Protein AF-0000000087110619 (afdb_homodimer)

Organism: NCBI:txid702518

Foldseek 3Di:
DPPPPPPDFDFQVVFADPVLLCLQQPVLLVVLQVQLVCLQPPVQVVLCLLQVPPDGDDVVCSVVSNVSSVVSNVSSCCRHPVCVVDGGLVVLLVVLVVVLVVLVVLVQVSQVSHPHDVVLVPCVPDDPSSVVVCVSRVVNSVSSVCSNVSNSTHDDPPPPPPD/DPPPPPPDFDFQVVFADPVLLCLQQPVLLVVLQVQLVCLQPPVQVVLCLLQVPPDGDDVVCSVVSNVSSVVSNVSSCCRHPVCVVDGGLVVLLVVLVVVLVVLVVLVQVSQVSHPHDVVLVPCVPDDPSSVVVCVSRVVNSVSSVCSNVSNSTHDDPPPPPPD

InterPro domains:
  IPR056121 Domain of unknown function DUF7704 [PF24803] (14-151)
  IPR056121 Domain of unknown function DUF7704 [PTHR37019] (9-158)

Radius of gyration: 21.82 Å; Cα contacts (8 Å, |Δi|>4): 415; chains: 2; bounding box: 56×68×52 Å

Sequence (326 aa):
MATQPQKATIKGSTAVPGIYQLTIMTVEPIFAILGAVMTLHAPNQYQAGLTRNSHTYAPHTQFLFTQLSGGWLYFAFMEGVVLRLFDDLNLWRVVCTGMLLSDAAYMHGSAQAIGGWEVWLKYQEWTVEDWVIFWSTAPMVLVRILIVLGIGVRTSAKGVKAEMATQPQKATIKGSTAVPGIYQLTIMTVEPIFAILGAVMTLHAPNQYQAGLTRNSHTYAPHTQFLFTQLSGGWLYFAFMEGVVLRLFDDLNLWRVVCTGMLLSDAAYMHGSAQAIGGWEVWLKYQEWTVEDWVIFWSTAPMVLVRILIVLGIGVRTSAKGVKAE

Structure (mmCIF, N/CA/C/O backbone):
data_AF-0000000087110619-model_v1
#
loop_
_entity.id
_entity.type
_entity.pdbx_description
1 polymer 'DUF7704 domain-containing protein'
#
loop_
_atom_site.group_PDB
_atom_site.id
_atom_site.type_symbol
_atom_site.label_atom_id
_atom_site.label_alt_id
_atom_site.label_comp_id
_atom_site.label_asym_id
_atom_site.label_entity_id
_atom_site.label_seq_id
_atom_site.pdbx_PDB_ins_code
_atom_site.Cartn_x
_atom_site.Cartn_y
_atom_site.Cartn_z
_atom_site.occupancy
_atom_site.B_iso_or_equiv
_atom_site.auth_seq_id
_atom_site.auth_comp_id
_atom_site.auth_asym_id
_atom_site.auth_atom_id
_atom_site.pdbx_PDB_model_num
ATOM 1 N N . MET A 1 1 ? -0.218 30.219 31.016 1 32.47 1 MET A N 1
ATOM 2 C CA . MET A 1 1 ? 0.26 29.094 30.203 1 32.47 1 MET A CA 1
ATOM 3 C C . MET A 1 1 ? 0.775 29.578 28.859 1 32.47 1 MET A C 1
ATOM 5 O O . MET A 1 1 ? 0.013 30.125 28.062 1 32.47 1 MET A O 1
ATOM 9 N N . ALA A 1 2 ? 1.97 29.891 28.672 1 43.44 2 ALA A N 1
ATOM 10 C CA . ALA A 1 2 ? 2.629 30.469 27.516 1 43.44 2 ALA A CA 1
ATOM 11 C C . ALA A 1 2 ? 2.426 29.609 26.281 1 43.44 2 ALA A C 1
ATOM 13 O O . ALA A 1 2 ? 2.598 28.391 26.328 1 43.44 2 ALA A O 1
ATOM 14 N N . THR A 1 3 ? 1.571 29.922 25.391 1 43.19 3 THR A N 1
ATOM 15 C CA . THR A 1 3 ? 1.335 29.219 24.141 1 43.19 3 THR A CA 1
ATOM 16 C C . THR A 1 3 ? 2.656 28.859 23.469 1 43.19 3 THR A C 1
ATOM 18 O O . THR A 1 3 ? 3.445 29.75 23.125 1 43.19 3 THR A O 1
ATOM 21 N N . GLN A 1 4 ? 3.354 27.828 23.906 1 45.41 4 GLN A N 1
ATOM 22 C CA . GLN A 1 4 ? 4.543 27.406 23.188 1 45.41 4 GLN A CA 1
ATOM 23 C C . GLN A 1 4 ? 4.434 27.703 21.703 1 45.41 4 GLN A C 1
ATOM 25 O O . GLN A 1 4 ? 3.414 27.406 21.078 1 45.41 4 GLN A O 1
ATOM 30 N N . PRO A 1 5 ? 5.09 28.594 21.172 1 47.25 5 PRO A N 1
ATOM 31 C CA . PRO A 1 5 ? 5.027 28.969 19.75 1 47.25 5 PRO A CA 1
ATOM 32 C C . PRO A 1 5 ? 4.945 27.75 18.828 1 47.25 5 PRO A C 1
ATOM 34 O O . PRO A 1 5 ? 5.637 26.766 19.047 1 47.25 5 PRO A O 1
ATOM 37 N N . GLN A 1 6 ? 3.838 27.344 18.297 1 53.69 6 GLN A N 1
ATOM 38 C CA . GLN A 1 6 ? 3.678 26.297 17.281 1 53.69 6 GLN A CA 1
ATOM 39 C C . GLN A 1 6 ? 4.797 26.375 16.25 1 53.69 6 GLN A C 1
ATOM 41 O O . GLN A 1 6 ? 5.012 27.406 15.625 1 53.69 6 GLN A O 1
ATOM 46 N N . LYS A 1 7 ? 5.992 25.797 16.531 1 58.94 7 LYS A N 1
ATOM 47 C CA . LYS A 1 7 ? 7.117 25.75 15.602 1 58.94 7 LYS A CA 1
ATOM 48 C C . LYS A 1 7 ? 6.637 25.734 14.156 1 58.94 7 LYS A C 1
ATOM 50 O O . LYS A 1 7 ? 5.77 24.938 13.797 1 58.94 7 LYS A O 1
ATOM 55 N N . ALA A 1 8 ? 6.906 26.703 13.359 1 73.12 8 ALA A N 1
ATOM 56 C CA . ALA A 1 8 ? 6.5 26.906 11.969 1 73.12 8 ALA A CA 1
ATOM 57 C C . ALA A 1 8 ? 6.832 25.688 11.117 1 73.12 8 ALA A C 1
ATOM 59 O O . ALA A 1 8 ? 7.883 25.062 11.297 1 73.12 8 ALA A O 1
ATOM 60 N N . THR A 1 9 ? 5.871 24.906 10.508 1 86.5 9 THR A N 1
ATOM 61 C CA . THR A 1 9 ? 6.023 23.781 9.609 1 86.5 9 THR A CA 1
ATOM 62 C C . THR A 1 9 ? 6.746 24.203 8.328 1 86.5 9 THR A C 1
ATOM 64 O O . THR A 1 9 ? 6.379 25.203 7.703 1 86.5 9 THR A O 1
ATOM 67 N N . ILE A 1 10 ? 7.91 23.672 8.016 1 93.94 10 ILE A N 1
ATOM 68 C CA . ILE A 1 10 ? 8.609 23.906 6.758 1 93.94 10 ILE A CA 1
ATOM 69 C C . ILE A 1 10 ? 7.828 23.266 5.609 1 93.94 10 ILE A C 1
ATOM 71 O O . ILE A 1 10 ? 7.469 22.094 5.676 1 93.94 10 ILE A O 1
ATOM 75 N N . LYS A 1 11 ? 7.578 24.047 4.605 1 96.38 11 LYS A N 1
ATOM 76 C CA . LYS A 1 11 ? 6.852 23.547 3.443 1 96.38 11 LYS A CA 1
ATOM 77 C C . LYS A 1 11 ? 7.723 22.609 2.621 1 96.38 11 LYS A C 1
ATOM 79 O O . LYS A 1 11 ? 8.859 22.938 2.279 1 96.38 11 LYS A O 1
ATOM 84 N N . GLY A 1 12 ? 7.176 21.453 2.242 1 97.19 12 GLY A N 1
ATOM 85 C CA . GLY A 1 12 ? 7.875 20.5 1.39 1 97.19 12 GLY A CA 1
ATOM 86 C C . GLY A 1 12 ? 8.156 21.047 0 1 97.19 12 GLY A C 1
ATOM 87 O O . GLY A 1 12 ? 9.242 20.844 -0.539 1 97.19 12 GLY A O 1
ATOM 88 N N . SER A 1 13 ? 7.191 21.75 -0.544 1 97.06 13 SER A N 1
ATOM 89 C CA . SER A 1 13 ? 7.273 22.25 -1.914 1 97.06 13 SER A CA 1
ATOM 90 C C . SER A 1 13 ? 8.422 23.234 -2.074 1 97.06 13 SER A C 1
ATOM 92 O O . SER A 1 13 ? 8.992 23.359 -3.16 1 97.06 13 SER A O 1
ATOM 94 N N . THR A 1 14 ? 8.805 23.906 -1.02 1 96.5 14 THR A N 1
ATOM 95 C CA . THR A 1 14 ? 9.898 24.875 -1.079 1 96.5 14 THR A CA 1
ATOM 96 C C . THR A 1 14 ? 11.227 24.219 -0.707 1 96.5 14 THR A C 1
ATOM 98 O O . THR A 1 14 ? 12.281 24.609 -1.22 1 96.5 14 THR A O 1
ATOM 101 N N . ALA A 1 15 ? 11.148 23.25 0.116 1 97.62 15 ALA A N 1
ATOM 102 C CA . ALA A 1 15 ? 12.367 22.656 0.674 1 97.62 15 ALA A CA 1
ATOM 103 C C . ALA A 1 15 ? 12.922 21.578 -0.242 1 97.62 15 ALA A C 1
ATOM 105 O O . ALA A 1 15 ? 14.141 21.406 -0.357 1 97.62 15 ALA A O 1
ATOM 106 N N . VAL A 1 16 ? 12.094 20.781 -0.877 1 98.19 16 VAL A N 1
ATOM 107 C CA . VAL A 1 16 ? 12.484 19.625 -1.669 1 98.19 16 VAL A CA 1
ATOM 108 C C . VAL A 1 16 ? 12.719 20.047 -3.119 1 98.19 16 VAL A C 1
ATOM 110 O O . VAL A 1 16 ? 11.883 20.734 -3.717 1 98.19 16 VAL A O 1
ATOM 113 N N . PRO A 1 17 ? 13.852 19.672 -3.674 1 98.19 17 PRO A N 1
ATOM 114 C CA . PRO A 1 17 ? 14.141 20.016 -5.066 1 98.19 17 PRO A CA 1
ATOM 115 C C . PRO A 1 17 ? 13.023 19.594 -6.02 1 98.19 17 PRO A C 1
ATOM 117 O O . PRO A 1 17 ? 12.391 18.547 -5.824 1 98.19 17 PRO A O 1
ATOM 120 N N . GLY A 1 18 ? 12.883 20.375 -7.086 1 98.06 18 GLY A N 1
ATOM 121 C CA . GLY A 1 18 ? 11.836 20.141 -8.062 1 98.06 18 GLY A CA 1
ATOM 122 C C . GLY A 1 18 ? 11.914 18.766 -8.695 1 98.06 18 GLY A C 1
ATOM 123 O O . GLY A 1 18 ? 10.891 18.109 -8.906 1 98.06 18 GLY A O 1
ATOM 124 N N . ILE A 1 19 ? 13.117 18.297 -9.055 1 98.38 19 ILE A N 1
ATOM 125 C CA . ILE A 1 19 ? 13.289 17.016 -9.727 1 98.38 19 ILE A CA 1
ATOM 126 C C . ILE A 1 19 ? 12.852 15.883 -8.797 1 98.38 19 ILE A C 1
ATOM 128 O O . ILE A 1 19 ? 12.312 14.867 -9.25 1 98.38 19 ILE A O 1
ATOM 132 N N . TYR A 1 20 ? 13.086 16.016 -7.465 1 98.62 20 TYR A N 1
ATOM 133 C CA . TYR A 1 20 ? 12.594 15.039 -6.5 1 98.62 20 TYR A CA 1
ATOM 134 C C . TYR A 1 20 ? 11.07 14.984 -6.512 1 98.62 20 TYR A C 1
ATOM 136 O O . TYR A 1 20 ? 10.477 13.906 -6.59 1 98.62 20 TYR A O 1
ATOM 144 N N . GLN A 1 21 ? 10.438 16.156 -6.465 1 98.56 21 GLN A N 1
ATOM 145 C CA . GLN A 1 21 ? 8.977 16.266 -6.438 1 98.56 21 GLN A CA 1
ATOM 146 C C . GLN A 1 21 ? 8.359 15.688 -7.707 1 98.56 21 GLN A C 1
ATOM 148 O O . GLN A 1 21 ? 7.391 14.922 -7.641 1 98.56 21 GLN A O 1
ATOM 153 N N . LEU A 1 22 ? 8.945 16.094 -8.836 1 98.56 22 LEU A N 1
ATOM 154 C CA . LEU A 1 22 ? 8.469 15.555 -10.109 1 98.56 22 LEU A CA 1
ATOM 155 C C . LEU A 1 22 ? 8.508 14.031 -10.109 1 98.56 22 LEU A C 1
ATOM 157 O O . LEU A 1 22 ? 7.566 13.375 -10.555 1 98.56 22 LEU A O 1
ATOM 161 N N . THR A 1 23 ? 9.562 13.469 -9.633 1 98.44 23 THR A N 1
ATOM 162 C CA . THR A 1 23 ? 9.789 12.031 -9.641 1 98.44 23 THR A CA 1
ATOM 163 C C . THR A 1 23 ? 8.773 11.312 -8.75 1 98.44 23 THR A C 1
ATOM 165 O O . THR A 1 23 ? 8.086 10.398 -9.203 1 98.44 23 THR A O 1
ATOM 168 N N . ILE A 1 24 ? 8.57 11.766 -7.527 1 97.69 24 ILE A N 1
ATOM 169 C CA . ILE A 1 24 ? 7.816 10.961 -6.574 1 97.69 24 ILE A CA 1
ATOM 170 C C . ILE A 1 24 ? 6.34 11.344 -6.633 1 97.69 24 ILE A C 1
ATOM 172 O O . ILE A 1 24 ? 5.469 10.531 -6.324 1 97.69 24 ILE A O 1
ATOM 176 N N . MET A 1 25 ? 6.016 12.586 -7.184 1 98.19 25 MET A N 1
ATOM 177 C CA . MET A 1 25 ? 4.633 13.039 -7.098 1 98.19 25 MET A CA 1
ATOM 178 C C . MET A 1 25 ? 3.959 12.992 -8.469 1 98.19 25 MET A C 1
ATOM 180 O O . MET A 1 25 ? 2.734 13.102 -8.562 1 98.19 25 MET A O 1
ATOM 184 N N . THR A 1 26 ? 4.723 12.812 -9.539 1 98.31 26 THR A N 1
ATOM 185 C CA . THR A 1 26 ? 4.125 12.789 -10.867 1 98.31 26 THR A CA 1
ATOM 186 C C . THR A 1 26 ? 4.512 11.508 -11.609 1 98.31 26 THR A C 1
ATOM 188 O O . THR A 1 26 ? 3.65 10.711 -11.977 1 98.31 26 THR A O 1
ATOM 191 N N . VAL A 1 27 ? 5.77 11.266 -11.695 1 98.5 27 VAL A N 1
ATOM 192 C CA . VAL A 1 27 ? 6.242 10.141 -12.5 1 98.5 27 VAL A CA 1
ATOM 193 C C . VAL A 1 27 ? 5.855 8.828 -11.82 1 98.5 27 VAL A C 1
ATOM 195 O O . VAL A 1 27 ? 5.27 7.945 -12.453 1 98.5 27 VAL A O 1
ATOM 198 N N . GLU A 1 28 ? 6.145 8.695 -10.578 1 98.31 28 GLU A N 1
ATOM 199 C CA . GLU A 1 28 ? 5.91 7.43 -9.883 1 98.31 28 GLU A CA 1
ATOM 200 C C . GLU A 1 28 ? 4.422 7.105 -9.812 1 98.31 28 GLU A C 1
ATOM 202 O O . GLU A 1 28 ? 4.02 5.965 -10.055 1 98.31 28 GLU A O 1
ATOM 207 N N . PRO A 1 29 ? 3.553 8.055 -9.484 1 98.19 29 PRO A N 1
ATOM 208 C CA . PRO A 1 29 ? 2.131 7.703 -9.484 1 98.19 29 PRO A CA 1
ATOM 209 C C . PRO A 1 29 ? 1.642 7.215 -10.844 1 98.19 29 PRO A C 1
ATOM 211 O O . PRO A 1 29 ? 0.74 6.375 -10.922 1 98.19 29 PRO A O 1
ATOM 214 N N . ILE A 1 30 ? 2.186 7.699 -11.891 1 98.19 30 ILE A N 1
ATOM 215 C CA . ILE A 1 30 ? 1.824 7.219 -13.219 1 98.19 30 ILE A CA 1
ATOM 216 C C . ILE A 1 30 ? 2.234 5.758 -13.367 1 98.19 30 ILE A C 1
ATOM 218 O O . ILE A 1 30 ? 1.434 4.922 -13.789 1 98.19 30 ILE A O 1
ATOM 222 N N . PHE A 1 31 ? 3.445 5.414 -12.969 1 97.62 31 PHE A N 1
ATOM 223 C CA . PHE A 1 31 ? 3.902 4.027 -13.016 1 97.62 31 PHE A CA 1
ATOM 224 C C . PHE A 1 31 ? 3.053 3.146 -12.109 1 97.62 31 PHE A C 1
ATOM 226 O O . PHE A 1 31 ? 2.756 2 -12.453 1 97.62 31 PHE A O 1
ATOM 233 N N . ALA A 1 32 ? 2.74 3.643 -10.953 1 98.06 32 ALA A N 1
ATOM 234 C CA . ALA A 1 32 ? 1.932 2.873 -10.008 1 98.06 32 ALA A CA 1
ATOM 235 C C . ALA A 1 32 ? 0.55 2.578 -10.586 1 98.06 32 ALA A C 1
ATOM 237 O O . ALA A 1 32 ? 0.046 1.458 -10.461 1 98.06 32 ALA A O 1
ATOM 238 N N . ILE A 1 33 ? -0.082 3.541 -11.242 1 98.38 33 ILE A N 1
ATOM 239 C CA . ILE A 1 33 ? -1.396 3.355 -11.852 1 98.38 33 ILE A CA 1
ATOM 240 C C . ILE A 1 33 ? -1.292 2.365 -13.008 1 98.38 33 ILE A C 1
ATOM 242 O O . ILE A 1 33 ? -2.139 1.481 -13.156 1 98.38 33 ILE A O 1
ATOM 246 N N . LEU A 1 34 ? -0.252 2.537 -13.82 1 97.38 34 LEU A N 1
ATOM 247 C CA . LEU A 1 34 ? -0.046 1.599 -14.922 1 97.38 34 LEU A CA 1
ATOM 248 C C . LEU A 1 34 ? 0.141 0.179 -14.391 1 97.38 34 LEU A C 1
ATOM 250 O O . LEU A 1 34 ? -0.409 -0.771 -14.953 1 97.38 34 LEU A O 1
ATOM 254 N N . GLY A 1 35 ? 0.927 0.056 -13.352 1 97.06 35 GLY A N 1
ATOM 255 C CA . GLY A 1 35 ? 1.072 -1.248 -12.719 1 97.06 35 GLY A CA 1
ATOM 256 C C . GLY A 1 35 ? -0.234 -1.801 -12.188 1 97.06 35 GLY A C 1
ATOM 257 O O . GLY A 1 35 ? -0.526 -2.988 -12.352 1 97.06 35 GLY A O 1
ATOM 258 N N . ALA A 1 36 ? -0.983 -0.949 -11.586 1 98.38 36 ALA A N 1
ATOM 259 C CA . ALA A 1 36 ? -2.277 -1.366 -11.047 1 98.38 36 ALA A CA 1
ATOM 260 C C . ALA A 1 36 ? -3.201 -1.845 -12.164 1 98.38 36 ALA A C 1
ATOM 262 O O . ALA A 1 36 ? -3.842 -2.893 -12.039 1 98.38 36 ALA A O 1
ATOM 263 N N . VAL A 1 37 ? -3.287 -1.121 -13.227 1 98.06 37 VAL A N 1
ATOM 264 C CA . VAL A 1 37 ? -4.133 -1.486 -14.359 1 98.06 37 VAL A CA 1
ATOM 265 C C . VAL A 1 37 ? -3.66 -2.812 -14.953 1 98.06 37 VAL A C 1
ATOM 267 O O . VAL A 1 37 ? -4.473 -3.689 -15.25 1 98.06 37 VAL A O 1
ATOM 270 N N . MET A 1 38 ? -2.395 -2.977 -15.109 1 97.5 38 MET A N 1
ATOM 271 C CA . MET A 1 38 ? -1.853 -4.207 -15.68 1 97.5 38 MET A CA 1
ATOM 272 C C . MET A 1 38 ? -2.168 -5.406 -14.789 1 97.5 38 MET A C 1
ATOM 274 O O . MET A 1 38 ? -2.607 -6.445 -15.273 1 97.5 38 MET A O 1
ATOM 278 N N . THR A 1 39 ? -1.934 -5.254 -13.484 1 97.62 39 THR A N 1
ATOM 279 C CA . THR A 1 39 ? -2.188 -6.371 -12.586 1 97.62 39 THR A CA 1
ATOM 280 C C . THR A 1 39 ? -3.678 -6.691 -12.531 1 97.62 39 THR A C 1
ATOM 282 O O . THR A 1 39 ? -4.062 -7.852 -12.359 1 97.62 39 THR A O 1
ATOM 285 N N . LEU A 1 40 ? -4.543 -5.723 -12.758 1 96.94 40 LEU A N 1
ATOM 286 C CA . LEU A 1 40 ? -5.984 -5.934 -12.703 1 96.94 40 LEU A CA 1
ATOM 287 C C . LEU A 1 40 ? -6.496 -6.566 -13.992 1 96.94 40 LEU A C 1
ATOM 289 O O . LEU A 1 40 ? -7.352 -7.453 -13.953 1 96.94 40 LEU A O 1
ATOM 293 N N . HIS A 1 41 ? -5.934 -6.195 -15.156 1 97.44 41 HIS A N 1
ATOM 294 C CA . HIS A 1 41 ? -6.555 -6.555 -16.422 1 97.44 41 HIS A CA 1
ATOM 295 C C . HIS A 1 41 ? -5.656 -7.484 -17.234 1 97.44 41 HIS A C 1
ATOM 297 O O . HIS A 1 41 ? -6.129 -8.18 -18.141 1 97.44 41 HIS A O 1
ATOM 303 N N . ALA A 1 42 ? -4.41 -7.465 -16.953 1 97.81 42 ALA A N 1
ATOM 304 C CA . ALA A 1 42 ? -3.465 -8.305 -17.688 1 97.81 42 ALA A CA 1
ATOM 305 C C . ALA A 1 42 ? -2.426 -8.906 -16.75 1 97.81 42 ALA A C 1
ATOM 307 O O . ALA A 1 42 ? -1.221 -8.758 -16.969 1 97.81 42 ALA A O 1
ATOM 308 N N . PRO A 1 43 ? -2.949 -9.625 -15.742 1 97.62 43 PRO A N 1
ATOM 309 C CA . PRO A 1 43 ? -2.014 -10.188 -14.773 1 97.62 43 PRO A CA 1
ATOM 310 C C . PRO A 1 43 ? -1.013 -11.148 -15.406 1 97.62 43 PRO A C 1
ATOM 312 O O . PRO A 1 43 ? 0.116 -11.281 -14.922 1 97.62 43 PRO A O 1
ATOM 315 N N . ASN A 1 44 ? -1.399 -11.867 -16.516 1 97.25 44 ASN A N 1
ATOM 316 C CA . ASN A 1 44 ? -0.483 -12.742 -17.234 1 97.25 44 ASN A CA 1
ATOM 317 C C . ASN A 1 44 ? 0.718 -11.977 -17.781 1 97.25 44 ASN A C 1
ATOM 319 O O . ASN A 1 44 ? 1.846 -12.469 -17.75 1 97.25 44 ASN A O 1
ATOM 323 N N . GLN A 1 45 ? 0.466 -10.797 -18.281 1 96.75 45 GLN A N 1
ATOM 324 C CA . GLN A 1 45 ? 1.554 -9.969 -18.781 1 96.75 45 GLN A CA 1
ATOM 325 C C . GLN A 1 45 ? 2.467 -9.5 -17.656 1 96.75 45 GLN A C 1
ATOM 327 O O . GLN A 1 45 ? 3.689 -9.469 -17.812 1 96.75 45 GLN A O 1
ATOM 332 N N . TYR A 1 46 ? 1.87 -9.094 -16.547 1 97.88 46 TYR A N 1
ATOM 333 C CA . TYR A 1 46 ? 2.668 -8.68 -15.391 1 97.88 46 TYR A CA 1
ATOM 334 C C . TYR A 1 46 ? 3.58 -9.812 -14.93 1 97.88 46 TYR A C 1
ATOM 336 O O . TYR A 1 46 ? 4.781 -9.609 -14.727 1 97.88 46 TYR A O 1
ATOM 344 N N . GLN A 1 47 ? 2.951 -10.93 -14.758 1 97.81 47 GLN A N 1
ATOM 345 C CA . GLN A 1 47 ? 3.73 -12.086 -14.336 1 97.81 47 GLN A CA 1
ATOM 346 C C . GLN A 1 47 ? 4.836 -12.398 -15.336 1 97.81 47 GLN A C 1
ATOM 348 O O . GLN A 1 47 ? 5.977 -12.656 -14.945 1 97.81 47 GLN A O 1
ATOM 353 N N . ALA A 1 48 ? 4.496 -12.469 -16.594 1 97 48 ALA A N 1
ATOM 354 C CA . ALA A 1 48 ? 5.473 -12.781 -17.641 1 97 48 ALA A CA 1
ATOM 355 C C . ALA A 1 48 ? 6.641 -11.805 -17.609 1 97 48 ALA A C 1
ATOM 357 O O . ALA A 1 48 ? 7.797 -12.203 -17.766 1 97 48 ALA A O 1
ATOM 358 N N . GLY A 1 49 ? 6.336 -10.562 -17.438 1 96.31 49 GLY A N 1
ATOM 359 C CA . GLY A 1 49 ? 7.375 -9.547 -17.391 1 96.31 49 GLY A CA 1
ATOM 360 C C . GLY A 1 49 ? 8.305 -9.703 -16.203 1 96.31 49 GLY A C 1
ATOM 361 O O . GLY A 1 49 ? 9.523 -9.57 -16.328 1 96.31 49 GLY A O 1
ATOM 362 N N . LEU A 1 50 ? 7.773 -10.031 -15.062 1 97.25 50 LEU A N 1
ATOM 363 C CA . LEU A 1 50 ? 8.578 -10.125 -13.852 1 97.25 50 LEU A CA 1
ATOM 364 C C . LEU A 1 50 ? 9.367 -11.422 -13.82 1 97.25 50 LEU A C 1
ATOM 366 O O . LEU A 1 50 ? 10.469 -11.477 -13.258 1 97.25 50 LEU A O 1
ATOM 370 N N . THR A 1 51 ? 8.828 -12.477 -14.414 1 97.62 51 THR A N 1
ATOM 371 C CA . THR A 1 51 ? 9.438 -13.797 -14.297 1 97.62 51 THR A CA 1
ATOM 372 C C . THR A 1 51 ? 10.203 -14.148 -15.578 1 97.62 51 THR A C 1
ATOM 374 O O . THR A 1 51 ? 10.648 -15.289 -15.742 1 97.62 51 THR A O 1
ATOM 377 N N . ARG A 1 52 ? 10.234 -13.25 -16.516 1 97.25 52 ARG A N 1
ATOM 378 C CA . ARG A 1 52 ? 10.82 -13.523 -17.828 1 97.25 52 ARG A CA 1
ATOM 379 C C . ARG A 1 52 ? 10.109 -14.688 -18.5 1 97.25 52 ARG A C 1
ATOM 381 O O . ARG A 1 52 ? 10.758 -15.57 -19.078 1 97.25 52 ARG A O 1
ATOM 388 N N . ASN A 1 53 ? 8.844 -14.719 -18.25 1 96.12 53 ASN A N 1
ATOM 389 C CA . ASN A 1 53 ? 7.953 -15.703 -18.859 1 96.12 53 ASN A CA 1
ATOM 390 C C . ASN A 1 53 ? 8.367 -17.125 -18.516 1 96.12 53 ASN A C 1
ATOM 392 O O . ASN A 1 53 ? 8.211 -18.047 -19.328 1 96.12 53 ASN A O 1
ATOM 396 N N . SER A 1 54 ? 8.852 -17.297 -17.359 1 94.94 54 SER A N 1
ATOM 397 C CA . SER A 1 54 ? 9.367 -18.609 -16.969 1 94.94 54 SER A CA 1
ATOM 398 C C . SER A 1 54 ? 8.242 -19.547 -16.578 1 94.94 54 SER A C 1
ATOM 400 O O . SER A 1 54 ? 8.445 -20.766 -16.5 1 94.94 54 SER A O 1
ATOM 402 N N . HIS A 1 55 ? 7.168 -19.078 -16.266 1 94.31 55 HIS A N 1
ATOM 403 C CA . HIS A 1 55 ? 6.031 -19.891 -15.852 1 94.31 55 HIS A CA 1
ATOM 404 C C . HIS A 1 55 ? 4.73 -19.375 -16.469 1 94.31 55 HIS A C 1
ATOM 406 O O . HIS A 1 55 ? 4.57 -18.172 -16.672 1 94.31 55 HIS A O 1
ATOM 412 N N . THR A 1 56 ? 3.811 -20.297 -16.656 1 95.38 56 THR A N 1
ATOM 413 C CA . THR A 1 56 ? 2.506 -19.922 -17.188 1 95.38 56 THR A CA 1
ATOM 414 C C . THR A 1 56 ? 1.625 -19.328 -16.094 1 95.38 56 THR A C 1
ATOM 416 O O . THR A 1 56 ? 1.636 -19.797 -14.953 1 95.38 56 THR A O 1
ATOM 419 N N . TYR A 1 57 ? 0.887 -18.359 -16.453 1 96.56 57 TYR A N 1
ATOM 420 C CA . TYR A 1 57 ? -0.063 -17.719 -15.547 1 96.56 57 TYR A CA 1
ATOM 421 C C . TYR A 1 57 ? -1.169 -18.688 -15.148 1 96.56 57 TYR A C 1
ATOM 423 O O . TYR A 1 57 ? -1.729 -19.391 -16 1 96.56 57 TYR A O 1
ATOM 431 N N . ALA A 1 58 ? -1.508 -18.766 -13.891 1 95.5 58 ALA A N 1
ATOM 432 C CA . ALA A 1 58 ? -2.617 -19.562 -13.383 1 95.5 58 ALA A CA 1
ATOM 433 C C . ALA A 1 58 ? -3.768 -18.672 -12.922 1 95.5 58 ALA A C 1
ATOM 435 O O . ALA A 1 58 ? -3.604 -17.844 -12.008 1 95.5 58 ALA A O 1
ATOM 436 N N . PRO A 1 59 ? -4.941 -18.859 -13.383 1 94.44 59 PRO A N 1
ATOM 437 C CA . PRO A 1 59 ? -6.066 -17.969 -13.094 1 94.44 59 PRO A CA 1
ATOM 438 C C . PRO A 1 59 ? -6.426 -17.922 -11.609 1 94.44 59 PRO A C 1
ATOM 440 O O . PRO A 1 59 ? -6.945 -16.922 -11.125 1 94.44 59 PRO A O 1
ATOM 443 N N . HIS A 1 60 ? -6.137 -18.969 -10.914 1 93.94 60 HIS A N 1
ATOM 444 C CA . HIS A 1 60 ? -6.512 -19.016 -9.508 1 93.94 60 HIS A CA 1
ATOM 445 C C . HIS A 1 60 ? -5.641 -18.078 -8.68 1 93.94 60 HIS A C 1
ATOM 447 O O . HIS A 1 60 ? -5.945 -17.812 -7.512 1 93.94 60 HIS A O 1
ATOM 453 N N . THR A 1 61 ? -4.562 -17.531 -9.266 1 96.69 61 THR A N 1
ATOM 454 C CA . THR A 1 61 ? -3.699 -16.594 -8.562 1 96.69 61 THR A CA 1
ATOM 455 C C . THR A 1 61 ? -4.152 -15.156 -8.805 1 96.69 61 THR A C 1
ATOM 457 O O . THR A 1 61 ? -3.553 -14.219 -8.281 1 96.69 61 THR A O 1
ATOM 460 N N . GLN A 1 62 ? -5.215 -14.969 -9.539 1 97.31 62 GLN A N 1
ATOM 461 C CA . GLN A 1 62 ? -5.703 -13.641 -9.906 1 97.31 62 GLN A CA 1
ATOM 462 C C . GLN A 1 62 ? -5.914 -12.773 -8.672 1 97.31 62 GLN A C 1
ATOM 464 O O . GLN A 1 62 ? -5.707 -11.555 -8.719 1 97.31 62 GLN A O 1
ATOM 469 N N . PHE A 1 63 ? -6.355 -13.359 -7.617 1 98.12 63 PHE A N 1
ATOM 470 C CA . PHE A 1 63 ? -6.684 -12.586 -6.422 1 98.12 63 PHE A CA 1
ATOM 471 C C . PHE A 1 63 ? -5.453 -11.867 -5.891 1 98.12 63 PHE A C 1
ATOM 473 O O 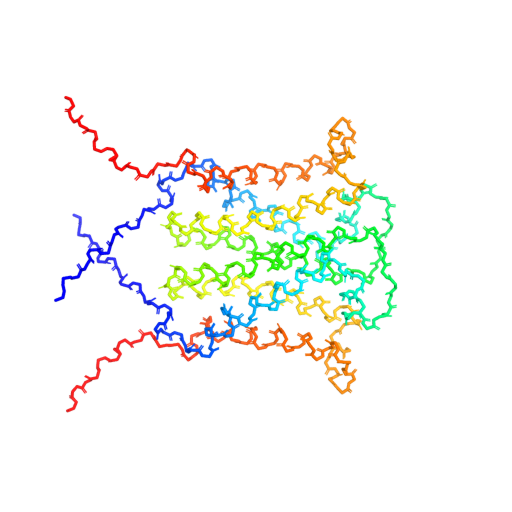. PHE A 1 63 ? -5.555 -10.75 -5.375 1 98.12 63 PHE A O 1
ATOM 480 N N . LEU A 1 64 ? -4.23 -12.438 -6.039 1 98.31 64 LEU A N 1
ATOM 481 C CA . LEU A 1 64 ? -2.996 -11.805 -5.598 1 98.31 64 LEU A CA 1
ATOM 482 C C . LEU A 1 64 ? -2.729 -10.523 -6.391 1 98.31 64 LEU A C 1
ATOM 484 O O . LEU A 1 64 ? -2.363 -9.5 -5.816 1 98.31 64 LEU A O 1
ATOM 488 N N . PHE A 1 65 ? -2.934 -10.625 -7.695 1 98.69 65 PHE A N 1
ATOM 489 C CA . PHE A 1 65 ? -2.721 -9.477 -8.57 1 98.69 65 PHE A CA 1
ATOM 490 C C . PHE A 1 65 ? -3.717 -8.367 -8.266 1 98.69 65 PHE A C 1
ATOM 492 O O . PHE A 1 65 ? -3.361 -7.188 -8.266 1 98.69 65 PHE A O 1
ATOM 499 N N . THR A 1 66 ? -4.898 -8.742 -7.992 1 98.69 66 THR A N 1
ATOM 500 C CA . THR A 1 66 ? -5.922 -7.773 -7.621 1 98.69 66 THR A CA 1
ATOM 501 C C . THR A 1 66 ? -5.551 -7.059 -6.324 1 98.69 66 THR A C 1
ATOM 503 O O . THR A 1 66 ? -5.625 -5.828 -6.242 1 98.69 66 THR A O 1
ATOM 506 N N . GLN A 1 67 ? -5.148 -7.82 -5.324 1 98.5 67 GLN A N 1
ATOM 507 C CA . GLN A 1 67 ? -4.746 -7.215 -4.055 1 98.5 67 GLN A CA 1
ATOM 508 C C . GLN A 1 67 ? -3.537 -6.305 -4.238 1 98.5 67 GLN A C 1
ATOM 510 O O . GLN A 1 67 ? -3.467 -5.23 -3.641 1 98.5 67 GLN A O 1
ATOM 515 N N . LEU A 1 68 ? -2.596 -6.727 -5.055 1 98.31 68 LEU A N 1
ATOM 516 C CA . LEU A 1 68 ? -1.427 -5.91 -5.359 1 98.31 68 LEU A CA 1
ATOM 517 C C . LEU A 1 68 ? -1.839 -4.602 -6.023 1 98.31 68 LEU A C 1
ATOM 519 O O . LEU A 1 68 ? -1.292 -3.541 -5.711 1 98.31 68 LEU A O 1
ATOM 523 N N . SER A 1 69 ? -2.787 -4.703 -6.977 1 98.62 69 SER A N 1
ATOM 524 C CA . SER A 1 69 ? -3.256 -3.502 -7.66 1 98.62 69 SER A CA 1
ATOM 525 C C . SER A 1 69 ? -3.773 -2.467 -6.668 1 98.62 69 SER A C 1
ATOM 527 O O . SER A 1 69 ? -3.576 -1.265 -6.855 1 98.62 69 SER A O 1
ATOM 529 N N . GLY A 1 70 ? -4.465 -2.916 -5.633 1 98.38 70 GLY A N 1
ATOM 530 C CA . GLY A 1 70 ? -4.938 -2.01 -4.598 1 98.38 70 GLY A CA 1
ATOM 531 C C . GLY A 1 70 ? -3.818 -1.261 -3.904 1 98.38 70 GLY A C 1
ATOM 532 O O . GLY A 1 70 ? -3.936 -0.063 -3.639 1 98.38 70 GLY A O 1
ATOM 533 N N . GLY A 1 71 ? -2.744 -1.97 -3.592 1 97.62 71 GLY A N 1
ATOM 534 C CA . GLY A 1 71 ? -1.582 -1.329 -2.996 1 97.62 71 GLY A CA 1
ATOM 535 C C . GLY A 1 71 ? -0.982 -0.248 -3.875 1 97.62 71 GLY A C 1
ATOM 536 O O . GLY A 1 71 ? -0.589 0.812 -3.385 1 97.62 71 GLY A O 1
ATOM 537 N N . TRP A 1 72 ? -0.937 -0.506 -5.141 1 98.31 72 TRP A N 1
ATOM 538 C CA . TRP A 1 72 ? -0.344 0.454 -6.066 1 98.31 72 TRP A CA 1
ATOM 539 C C . TRP A 1 72 ? -1.255 1.662 -6.254 1 98.31 72 TRP A C 1
ATOM 541 O O . TRP A 1 72 ? -0.777 2.785 -6.43 1 98.31 72 TRP A O 1
ATOM 551 N N . LEU A 1 73 ? -2.502 1.446 -6.246 1 98.5 73 LEU A N 1
ATOM 552 C CA . LEU A 1 73 ? -3.428 2.572 -6.297 1 98.5 73 LEU A CA 1
ATOM 553 C C . LEU A 1 73 ? -3.297 3.441 -5.051 1 98.5 73 LEU A C 1
ATOM 555 O O . LEU A 1 73 ? -3.354 4.668 -5.137 1 98.5 73 LEU A O 1
ATOM 559 N N . TYR A 1 74 ? -3.197 2.756 -3.916 1 98.62 74 TYR A N 1
ATOM 560 C CA . TYR A 1 74 ? -2.963 3.486 -2.676 1 98.62 74 TYR A CA 1
ATOM 561 C C . TYR A 1 74 ? -1.682 4.305 -2.758 1 98.62 74 TYR A C 1
ATOM 563 O O . TYR A 1 74 ? -1.66 5.477 -2.373 1 98.62 74 TYR A O 1
ATOM 571 N N . PHE A 1 75 ? -0.649 3.711 -3.277 1 98.38 75 PHE A N 1
ATOM 572 C CA . PHE A 1 75 ? 0.621 4.398 -3.479 1 98.38 75 PHE A CA 1
ATOM 573 C C . PHE A 1 75 ? 0.434 5.633 -4.352 1 98.38 75 PHE A C 1
ATOM 575 O O . PHE A 1 75 ? 0.911 6.719 -4.008 1 98.38 75 PHE A O 1
ATOM 582 N N . ALA A 1 76 ? -0.181 5.434 -5.465 1 98.62 76 ALA A N 1
ATOM 583 C CA . ALA A 1 76 ? -0.418 6.527 -6.406 1 98.62 76 ALA A CA 1
ATOM 584 C C . ALA A 1 76 ? -1.215 7.648 -5.75 1 98.62 76 ALA A C 1
ATOM 586 O O . ALA A 1 76 ? -0.923 8.828 -5.961 1 98.62 76 ALA A O 1
ATOM 587 N N . PHE A 1 77 ? -2.189 7.34 -4.996 1 98.81 77 PHE A N 1
ATOM 588 C CA . PHE A 1 77 ? -3.023 8.32 -4.316 1 98.81 77 PHE A CA 1
ATOM 589 C C . PHE A 1 77 ? -2.209 9.117 -3.301 1 98.81 77 PHE A C 1
ATOM 591 O O . PHE A 1 77 ? -2.322 10.344 -3.227 1 98.81 77 PHE A O 1
ATOM 598 N N . MET A 1 78 ? -1.395 8.406 -2.514 1 98.62 78 MET A N 1
ATOM 599 C CA . MET A 1 78 ? -0.568 9.07 -1.507 1 98.62 78 MET A CA 1
ATOM 600 C C . MET A 1 78 ? 0.385 10.062 -2.156 1 98.62 78 MET A C 1
ATOM 602 O O . MET A 1 78 ? 0.531 11.195 -1.678 1 98.62 78 MET A O 1
ATOM 606 N N . GLU A 1 79 ? 0.925 9.672 -3.223 1 98.44 79 GLU A N 1
ATOM 607 C CA . GLU A 1 79 ? 1.915 10.5 -3.904 1 98.44 79 GLU A CA 1
ATOM 608 C C . GLU A 1 79 ? 1.245 11.602 -4.715 1 98.44 79 GLU A C 1
ATOM 610 O O . GLU A 1 79 ? 1.684 12.758 -4.684 1 98.44 79 GLU A O 1
ATOM 615 N N . GLY A 1 80 ? 0.234 11.289 -5.375 1 98.19 80 GLY A N 1
ATOM 616 C CA . GLY A 1 80 ? -0.394 12.219 -6.297 1 98.19 80 GLY A CA 1
ATOM 617 C C . GLY A 1 80 ? -1.353 13.18 -5.613 1 98.19 80 GLY A C 1
ATOM 618 O O . GLY A 1 80 ? -1.634 14.258 -6.137 1 98.19 80 GLY A O 1
ATOM 619 N N . VAL A 1 81 ? -1.867 12.789 -4.461 1 98.56 81 VAL A N 1
ATOM 620 C CA . VAL A 1 81 ? -2.912 13.594 -3.838 1 98.56 81 VAL A CA 1
ATOM 621 C C . VAL A 1 81 ? -2.457 14.047 -2.453 1 98.56 81 VAL A C 1
ATOM 623 O O . VAL A 1 81 ? -2.334 15.25 -2.195 1 98.56 81 VAL A O 1
ATOM 626 N N . VAL A 1 82 ? -2.088 13.211 -1.569 1 98.69 82 VAL A N 1
ATOM 627 C CA . VAL A 1 82 ? -1.821 13.539 -0.173 1 98.69 82 VAL A CA 1
ATOM 628 C C . VAL A 1 82 ? -0.608 14.461 -0.08 1 98.69 82 VAL A C 1
ATOM 630 O O . VAL A 1 82 ? -0.657 15.5 0.592 1 98.69 82 VAL A O 1
ATOM 633 N N . LEU A 1 83 ? 0.472 14.117 -0.751 1 98.25 83 LEU A N 1
ATOM 634 C CA . LEU A 1 83 ? 1.683 14.93 -0.659 1 98.25 83 LEU A CA 1
ATOM 635 C C . LEU A 1 83 ? 1.464 16.297 -1.275 1 98.25 83 LEU A C 1
ATOM 637 O O . LEU A 1 83 ? 2.102 17.281 -0.869 1 98.25 83 LEU A O 1
ATOM 641 N N . ARG A 1 84 ? 0.555 16.453 -2.182 1 97.56 84 ARG A N 1
ATOM 642 C CA . ARG A 1 84 ? 0.262 17.75 -2.791 1 97.56 84 ARG A CA 1
ATOM 643 C C . ARG A 1 84 ? -0.646 18.578 -1.895 1 97.56 84 ARG A C 1
ATOM 645 O O . ARG A 1 84 ? -0.493 19.797 -1.812 1 97.56 84 ARG A O 1
ATOM 652 N N . LEU A 1 85 ? -1.528 17.922 -1.228 1 97.81 85 LEU A N 1
ATOM 653 C CA . LEU A 1 85 ? -2.498 18.625 -0.396 1 97.81 85 LEU A CA 1
ATOM 654 C C . LEU A 1 85 ? -1.878 19.031 0.938 1 97.81 85 LEU A C 1
ATOM 656 O O . LEU A 1 85 ? -2.27 20.031 1.529 1 97.81 85 LEU A O 1
ATOM 660 N N . PHE A 1 86 ? -1.037 18.25 1.407 1 97.81 86 PHE A N 1
ATOM 661 C CA . PHE A 1 86 ? -0.411 18.516 2.699 1 97.81 86 PHE A CA 1
ATOM 662 C C . PHE A 1 86 ? 1.079 18.781 2.533 1 97.81 86 PHE A C 1
ATOM 664 O O . PHE A 1 86 ? 1.891 17.859 2.535 1 97.81 86 PHE A O 1
ATOM 671 N N . ASP A 1 87 ? 1.376 20.062 2.469 1 96.69 87 ASP A N 1
ATOM 672 C CA . ASP A 1 87 ? 2.705 20.547 2.125 1 96.69 87 ASP A CA 1
ATOM 673 C C . ASP A 1 87 ? 3.562 20.734 3.375 1 96.69 87 ASP A C 1
ATOM 675 O O . ASP A 1 87 ? 3.9 21.859 3.74 1 96.69 87 ASP A O 1
ATOM 679 N N . ASP A 1 88 ? 3.852 19.703 4.031 1 96.88 88 ASP A N 1
ATOM 680 C CA . ASP A 1 88 ? 4.668 19.625 5.238 1 96.88 88 ASP A CA 1
ATOM 681 C C . ASP A 1 88 ? 5.879 18.719 5.027 1 96.88 88 ASP A C 1
ATOM 683 O O . ASP A 1 88 ? 5.73 17.516 4.797 1 96.88 88 ASP A O 1
ATOM 687 N N . LEU A 1 89 ? 7.07 19.281 5.152 1 97.5 89 LEU A N 1
ATOM 688 C CA . LEU A 1 89 ? 8.297 18.562 4.863 1 97.5 89 LEU A CA 1
ATOM 689 C C . LEU A 1 89 ? 8.43 17.328 5.754 1 97.5 89 LEU A C 1
ATOM 691 O O . LEU A 1 89 ? 8.836 16.25 5.289 1 97.5 89 LEU A O 1
ATOM 695 N N . ASN A 1 90 ? 8.148 17.516 7.031 1 97.5 90 ASN A N 1
ATOM 696 C CA . ASN A 1 90 ? 8.273 16.375 7.926 1 97.5 90 ASN A CA 1
ATOM 697 C C . ASN A 1 90 ? 7.305 15.25 7.539 1 97.5 90 ASN A C 1
ATOM 699 O O . ASN A 1 90 ? 7.656 14.07 7.613 1 97.5 90 ASN A O 1
ATOM 703 N N . LEU A 1 91 ? 6.098 15.578 7.176 1 98.31 91 LEU A N 1
ATOM 704 C CA . LEU A 1 91 ? 5.148 14.578 6.691 1 98.31 91 LEU A CA 1
ATOM 705 C C . LEU A 1 91 ? 5.703 13.852 5.473 1 98.31 91 LEU A C 1
ATOM 707 O O . LEU A 1 91 ? 5.66 12.617 5.406 1 98.31 91 LEU A O 1
ATOM 711 N N . TRP A 1 92 ? 6.191 14.633 4.527 1 98.38 92 TRP A N 1
ATOM 712 C CA . TRP A 1 92 ? 6.754 14.031 3.322 1 98.38 92 TRP A CA 1
ATO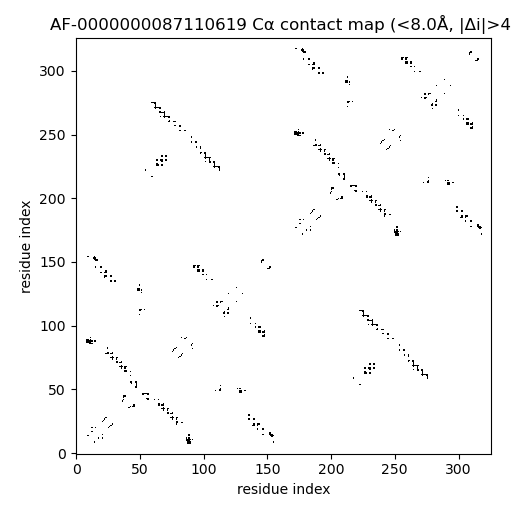M 713 C C . TRP A 1 92 ? 7.836 13.016 3.674 1 98.38 92 TRP A C 1
ATOM 715 O O . TRP A 1 92 ? 7.855 11.906 3.131 1 98.38 92 TRP A O 1
ATOM 725 N N . ARG A 1 93 ? 8.695 13.352 4.562 1 98.31 93 ARG A N 1
ATOM 726 C CA . ARG A 1 93 ? 9.812 12.492 4.949 1 98.31 93 ARG A CA 1
ATOM 727 C C . ARG A 1 93 ? 9.312 11.211 5.617 1 98.31 93 ARG A C 1
ATOM 729 O O . ARG A 1 93 ? 9.797 10.117 5.316 1 98.31 93 ARG A O 1
ATOM 736 N N . VAL A 1 94 ? 8.406 11.383 6.484 1 98.62 94 VAL A N 1
ATOM 737 C CA . VAL A 1 94 ? 7.918 10.219 7.219 1 98.62 94 VAL A CA 1
ATOM 738 C C . VAL A 1 94 ? 7.121 9.32 6.281 1 98.62 94 VAL A C 1
ATOM 740 O O . VAL A 1 94 ? 7.25 8.094 6.328 1 98.62 94 VAL A O 1
ATOM 743 N N . VAL A 1 95 ? 6.285 9.883 5.41 1 98.69 95 VAL A N 1
ATOM 744 C CA . VAL A 1 95 ? 5.551 9.086 4.426 1 98.69 95 VAL A CA 1
ATOM 745 C C . VAL A 1 95 ? 6.535 8.344 3.527 1 98.69 95 VAL A C 1
ATOM 747 O O . VAL A 1 95 ? 6.359 7.152 3.258 1 98.69 95 VAL A O 1
ATOM 750 N N . CYS A 1 96 ? 7.598 9.023 3.113 1 98.62 96 CYS A N 1
ATOM 751 C CA . CYS A 1 96 ? 8.617 8.391 2.285 1 98.62 96 CYS A CA 1
ATOM 752 C C . CYS A 1 96 ? 9.281 7.234 3.025 1 98.62 96 CYS A C 1
ATOM 754 O O . CYS A 1 96 ? 9.609 6.215 2.42 1 98.62 96 CYS A O 1
ATOM 756 N N . THR A 1 97 ? 9.5 7.414 4.312 1 98.69 97 THR A N 1
ATOM 757 C CA . THR A 1 97 ? 10.078 6.328 5.102 1 98.69 97 THR A CA 1
ATOM 758 C C . THR A 1 97 ? 9.188 5.09 5.051 1 98.69 97 THR A C 1
ATOM 760 O O . THR A 1 97 ? 9.672 3.975 4.875 1 98.69 97 THR A O 1
ATOM 763 N N . GLY A 1 98 ? 7.902 5.281 5.219 1 98.38 98 GLY A N 1
ATOM 764 C CA . GLY A 1 98 ? 6.977 4.168 5.094 1 98.38 98 GLY A CA 1
ATOM 765 C C . GLY A 1 98 ? 6.996 3.527 3.717 1 98.38 98 GLY A C 1
ATOM 766 O O . GLY A 1 98 ? 6.953 2.303 3.596 1 98.38 98 GLY A O 1
ATOM 767 N N . MET A 1 99 ? 7.098 4.312 2.646 1 98.56 99 MET A N 1
ATOM 768 C CA . MET A 1 99 ? 7.109 3.812 1.275 1 98.56 99 MET A CA 1
ATOM 769 C C . MET A 1 99 ? 8.367 2.994 1.006 1 98.56 99 MET A C 1
ATOM 771 O O . MET A 1 99 ? 8.336 2.037 0.229 1 98.56 99 MET A O 1
ATOM 775 N N . LEU A 1 100 ? 9.445 3.373 1.67 1 98.62 100 LEU A N 1
ATOM 776 C CA . LEU A 1 100 ? 10.695 2.648 1.478 1 98.62 100 LEU A CA 1
ATOM 777 C C . LEU A 1 100 ? 10.57 1.204 1.946 1 98.62 100 LEU A C 1
ATOM 779 O O . LEU A 1 100 ? 11.195 0.304 1.381 1 98.62 100 LEU A O 1
ATOM 783 N N . LEU A 1 101 ? 9.688 0.909 2.936 1 97.94 101 LEU A N 1
ATOM 784 C CA . LEU A 1 101 ? 9.422 -0.463 3.354 1 97.94 101 LEU A CA 1
ATOM 785 C C . LEU A 1 101 ? 8.797 -1.268 2.217 1 97.94 101 LEU A C 1
ATOM 787 O O . LEU A 1 101 ? 9.234 -2.389 1.937 1 97.94 101 LEU A O 1
ATOM 791 N N . SER A 1 102 ? 7.852 -0.659 1.603 1 98.25 102 SER A N 1
ATOM 792 C CA . SER A 1 102 ? 7.195 -1.308 0.471 1 98.25 102 SER A CA 1
ATOM 793 C C . SER A 1 102 ? 8.148 -1.447 -0.712 1 98.25 102 SER A C 1
ATOM 795 O O . SER A 1 102 ? 8.117 -2.453 -1.425 1 98.25 102 SER A O 1
ATOM 797 N N . ASP A 1 103 ? 8.984 -0.437 -0.918 1 98.25 103 ASP A N 1
ATOM 798 C CA . ASP A 1 103 ? 9.977 -0.478 -1.994 1 98.25 103 ASP A CA 1
ATOM 799 C C . ASP A 1 103 ? 10.93 -1.658 -1.822 1 98.25 103 ASP A C 1
ATOM 801 O O . ASP A 1 103 ? 11.258 -2.342 -2.793 1 98.25 103 ASP A O 1
ATOM 805 N N . ALA A 1 104 ? 11.398 -1.843 -0.623 1 98.38 104 ALA A N 1
ATOM 806 C CA . ALA A 1 104 ? 12.312 -2.947 -0.345 1 98.38 104 ALA A CA 1
ATOM 807 C C . ALA A 1 104 ? 11.672 -4.289 -0.679 1 98.38 104 ALA A C 1
ATOM 809 O O . ALA A 1 104 ? 12.305 -5.152 -1.289 1 98.38 104 ALA A O 1
ATOM 810 N N . ALA A 1 105 ? 10.477 -4.484 -0.275 1 98.44 105 ALA A N 1
ATOM 811 C CA . ALA A 1 105 ? 9.75 -5.723 -0.567 1 98.44 105 ALA A CA 1
ATOM 812 C C . ALA A 1 105 ? 9.562 -5.902 -2.07 1 98.44 105 ALA A C 1
ATOM 814 O O . ALA A 1 105 ? 9.719 -7.008 -2.594 1 98.44 105 ALA A O 1
ATOM 815 N N . TYR A 1 106 ? 9.18 -4.836 -2.738 1 98.38 106 TYR A N 1
ATOM 816 C CA . TYR A 1 106 ? 8.977 -4.906 -4.18 1 98.38 106 TYR A CA 1
ATOM 817 C C . TYR A 1 106 ? 10.266 -5.309 -4.891 1 98.38 106 TYR A C 1
ATOM 819 O O . TYR A 1 106 ? 10.25 -6.168 -5.777 1 98.38 106 TYR A O 1
ATOM 827 N N . MET A 1 107 ? 11.344 -4.66 -4.516 1 98 107 MET A N 1
ATOM 828 C CA . MET A 1 107 ? 12.633 -4.977 -5.137 1 98 107 MET A CA 1
ATOM 829 C C . MET A 1 107 ? 13.031 -6.422 -4.859 1 98 107 MET A C 1
ATOM 831 O O . MET A 1 107 ? 13.461 -7.133 -5.766 1 98 107 MET A O 1
ATOM 835 N N . HIS A 1 108 ? 12.883 -6.793 -3.646 1 98.19 108 HIS A N 1
ATOM 836 C CA . HIS A 1 108 ? 13.211 -8.18 -3.309 1 98.19 108 HIS A CA 1
ATOM 837 C C . HIS A 1 108 ? 12.305 -9.148 -4.062 1 98.19 108 HIS A C 1
ATOM 839 O O . HIS A 1 108 ? 12.773 -10.18 -4.559 1 98.19 108 HIS A O 1
ATOM 845 N N . GLY A 1 109 ? 11.023 -8.844 -4.078 1 98.19 109 GLY A N 1
ATOM 846 C CA . GLY A 1 109 ? 10.102 -9.664 -4.848 1 98.19 109 GLY A CA 1
ATOM 847 C C . GLY A 1 109 ? 10.469 -9.758 -6.316 1 98.19 109 GLY A C 1
ATOM 848 O O . GLY A 1 109 ? 10.375 -10.836 -6.914 1 98.19 109 GLY A O 1
ATOM 849 N N . SER A 1 110 ? 10.883 -8.688 -6.898 1 97.69 110 SER A N 1
ATOM 850 C CA . SER A 1 110 ? 11.266 -8.68 -8.305 1 97.69 110 SER A CA 1
ATOM 851 C C . SER A 1 110 ? 12.477 -9.57 -8.555 1 97.69 110 SER A C 1
ATOM 853 O O . SER A 1 110 ? 12.539 -10.281 -9.555 1 97.69 110 SER A O 1
ATOM 855 N N . ALA A 1 111 ? 13.422 -9.516 -7.621 1 97.81 111 ALA A N 1
ATOM 856 C CA . ALA A 1 111 ? 14.57 -10.414 -7.73 1 97.81 111 ALA A CA 1
ATOM 857 C C . ALA A 1 111 ? 14.133 -11.875 -7.57 1 97.81 111 ALA A C 1
ATOM 859 O O . ALA A 1 111 ? 14.594 -12.75 -8.312 1 97.81 111 ALA A O 1
ATOM 860 N N . GLN A 1 112 ? 13.258 -12.133 -6.629 1 97.62 112 GLN A N 1
ATOM 861 C CA . GLN A 1 112 ? 12.734 -13.477 -6.402 1 97.62 112 GLN A CA 1
ATOM 862 C C . GLN A 1 112 ? 12.086 -14.039 -7.664 1 97.62 112 GLN A C 1
ATOM 864 O O . GLN A 1 112 ? 12.18 -15.234 -7.938 1 97.62 112 GLN A O 1
ATOM 869 N N . ALA A 1 113 ? 11.438 -13.188 -8.406 1 97.69 113 ALA A N 1
ATOM 870 C CA . ALA A 1 113 ? 10.648 -13.602 -9.562 1 97.69 113 ALA A CA 1
ATOM 871 C C . ALA A 1 113 ? 11.531 -14.25 -10.625 1 97.69 113 ALA A C 1
ATOM 873 O O . ALA A 1 113 ? 11.062 -15.078 -11.406 1 97.69 113 ALA A O 1
ATOM 874 N N . ILE A 1 114 ? 12.789 -13.922 -10.633 1 97.19 114 ILE A N 1
ATOM 875 C CA . ILE A 1 114 ? 13.648 -14.445 -11.688 1 97.19 114 ILE A CA 1
ATOM 876 C C . ILE A 1 114 ? 14.703 -15.375 -11.086 1 97.19 114 ILE A C 1
ATOM 878 O O . ILE A 1 114 ? 15.664 -15.75 -11.758 1 97.19 114 ILE A O 1
ATOM 882 N N . GLY A 1 115 ? 14.57 -15.672 -9.875 1 95.5 115 GLY A N 1
ATOM 883 C CA . GLY A 1 115 ? 15.445 -16.688 -9.297 1 95.5 115 GLY A CA 1
ATOM 884 C C . GLY A 1 115 ? 16.391 -16.125 -8.258 1 95.5 115 GLY A C 1
ATOM 885 O O . GLY A 1 115 ? 17.297 -16.828 -7.789 1 95.5 115 GLY A O 1
ATOM 886 N N . GLY A 1 116 ? 16.344 -14.852 -7.961 1 97.19 116 GLY A N 1
ATOM 887 C CA . GLY A 1 116 ? 17.141 -14.312 -6.867 1 97.19 116 GLY A CA 1
ATOM 888 C C . GLY A 1 116 ? 17.969 -13.117 -7.273 1 97.19 116 GLY A C 1
ATOM 889 O O . GLY A 1 116 ? 17.969 -12.711 -8.438 1 97.19 116 GLY A O 1
ATOM 890 N N . TRP A 1 117 ? 18.719 -12.656 -6.32 1 97.56 117 TRP A N 1
ATOM 891 C CA . TRP A 1 117 ? 19.5 -11.43 -6.488 1 97.56 117 TRP A CA 1
ATOM 892 C C . TRP A 1 117 ? 20.703 -11.664 -7.391 1 97.56 117 TRP A C 1
ATOM 894 O O . TRP A 1 117 ? 21.125 -10.758 -8.109 1 97.56 117 TRP A O 1
ATOM 904 N N . GLU A 1 118 ? 21.281 -12.82 -7.348 1 97.75 118 GLU A N 1
ATOM 905 C CA . GLU A 1 118 ? 22.406 -13.117 -8.211 1 97.75 118 GLU A CA 1
ATOM 906 C C . GLU A 1 118 ? 22.047 -12.953 -9.688 1 97.75 118 GLU A C 1
ATOM 908 O O . GLU A 1 118 ? 22.828 -12.414 -10.469 1 97.75 118 GLU A O 1
ATOM 913 N N . VAL A 1 119 ? 20.922 -13.414 -10 1 97.44 119 VAL A N 1
ATOM 914 C CA . VAL A 1 119 ? 20.438 -13.297 -11.375 1 97.44 119 VAL A CA 1
ATOM 915 C C . VAL A 1 119 ? 20.094 -11.836 -11.672 1 97.44 119 VAL A C 1
ATOM 917 O O . VAL A 1 119 ? 20.484 -11.312 -12.727 1 97.44 119 VAL A O 1
ATOM 920 N N . TRP A 1 120 ? 19.469 -11.133 -10.773 1 97.56 120 TRP A N 1
ATOM 921 C CA . TRP A 1 120 ? 19.016 -9.758 -10.961 1 97.56 120 TRP A CA 1
ATOM 922 C C . TRP A 1 120 ? 20.203 -8.82 -11.18 1 97.56 120 TRP A C 1
ATOM 924 O O . TRP A 1 120 ? 20.109 -7.871 -11.961 1 97.56 120 TRP A O 1
ATOM 934 N N . LEU A 1 121 ? 21.281 -9.117 -10.562 1 97.06 121 LEU A N 1
ATOM 935 C CA . LEU A 1 121 ? 22.422 -8.195 -10.578 1 97.06 121 LEU A CA 1
ATOM 936 C C . LEU A 1 121 ? 23.234 -8.367 -11.859 1 97.06 121 LEU A C 1
ATOM 938 O O . LEU A 1 121 ? 24.109 -7.555 -12.148 1 97.06 121 LEU A O 1
ATOM 942 N N . LYS A 1 122 ? 22.938 -9.352 -12.633 1 97.44 122 LYS A N 1
ATOM 943 C CA . LYS A 1 122 ? 23.562 -9.508 -13.945 1 97.44 122 LYS A CA 1
ATOM 944 C C . LYS A 1 122 ? 22.844 -8.656 -14.992 1 97.44 122 LYS A C 1
ATOM 946 O O . LYS A 1 122 ? 22.172 -9.18 -15.883 1 97.44 122 LYS A O 1
ATOM 951 N N . TYR A 1 123 ? 23.156 -7.398 -15.008 1 95.69 123 TYR A N 1
ATOM 952 C CA . TYR A 1 123 ? 22.422 -6.422 -15.805 1 95.69 123 TYR A CA 1
ATOM 953 C C . TYR A 1 123 ? 22.641 -6.656 -17.297 1 95.69 123 TYR A C 1
ATOM 955 O O . TYR A 1 123 ? 21.812 -6.266 -18.125 1 95.69 123 TYR A O 1
ATOM 963 N N . GLN A 1 124 ? 23.719 -7.332 -17.734 1 97.19 124 GLN A N 1
ATOM 964 C CA . GLN A 1 124 ? 24 -7.621 -19.125 1 97.19 124 GLN A CA 1
ATOM 965 C C . GLN A 1 124 ? 22.969 -8.57 -19.719 1 97.19 124 GLN A C 1
ATOM 967 O O . GLN A 1 124 ? 22.812 -8.656 -20.938 1 97.19 124 GLN A O 1
ATOM 972 N N . GLU A 1 125 ? 22.297 -9.242 -18.859 1 96.56 125 GLU A N 1
ATOM 973 C CA . GLU A 1 125 ? 21.328 -10.242 -19.297 1 96.56 125 GLU A CA 1
ATOM 974 C C . GLU A 1 125 ? 19.906 -9.727 -19.156 1 96.56 125 GLU A C 1
ATOM 976 O O . GLU A 1 125 ? 18.953 -10.484 -19.312 1 96.56 125 GLU A O 1
ATOM 981 N N . TRP A 1 126 ? 19.812 -8.445 -18.875 1 97.25 126 TRP A N 1
ATOM 982 C CA . TRP A 1 126 ? 18.484 -7.895 -18.641 1 97.25 126 TRP A CA 1
ATOM 983 C C . TRP A 1 126 ? 17.656 -7.918 -19.906 1 97.25 126 TRP A C 1
ATOM 985 O O . TRP A 1 126 ? 18.156 -7.621 -21 1 97.25 126 TRP A O 1
ATOM 995 N N . THR A 1 127 ? 16.438 -8.359 -19.688 1 96.94 127 THR A N 1
ATOM 996 C CA . THR A 1 127 ? 15.445 -8.219 -20.75 1 96.94 127 THR A CA 1
ATOM 997 C C . THR A 1 127 ? 14.922 -6.785 -20.812 1 96.94 127 THR A C 1
ATOM 999 O O . THR A 1 127 ? 15.281 -5.949 -19.984 1 96.94 127 THR A O 1
ATOM 1002 N N . VAL A 1 128 ? 14.109 -6.477 -21.797 1 96.62 128 VAL A N 1
ATOM 1003 C CA . VAL A 1 128 ? 13.461 -5.176 -21.891 1 96.62 128 VAL A CA 1
ATOM 1004 C C . VAL A 1 128 ? 12.609 -4.93 -20.656 1 96.62 128 VAL A C 1
ATOM 1006 O O . VAL A 1 128 ? 12.586 -3.818 -20.125 1 96.62 128 VAL A O 1
ATOM 1009 N N . GLU A 1 129 ? 11.883 -5.945 -20.203 1 96.38 129 GLU A N 1
ATOM 1010 C CA . GLU A 1 129 ? 11.047 -5.832 -19.016 1 96.38 129 GLU A CA 1
ATOM 1011 C C . GLU A 1 129 ? 11.883 -5.531 -17.781 1 96.38 129 GLU A C 1
ATOM 1013 O O . GLU A 1 129 ? 11.453 -4.773 -16.906 1 96.38 129 GLU A O 1
ATOM 1018 N N . ASP A 1 130 ? 13.039 -6.121 -17.703 1 97.5 130 ASP A N 1
ATOM 1019 C CA . ASP A 1 130 ? 13.93 -5.832 -16.578 1 97.5 130 ASP A CA 1
ATOM 1020 C C . ASP A 1 130 ? 14.289 -4.348 -16.531 1 97.5 130 ASP A C 1
ATOM 1022 O O . ASP A 1 130 ? 14.32 -3.746 -15.461 1 97.5 130 ASP A O 1
ATOM 1026 N N . TRP A 1 131 ? 14.602 -3.861 -17.672 1 97.06 131 TRP A N 1
ATOM 1027 C CA . TRP A 1 131 ? 14.922 -2.439 -17.75 1 97.06 131 TRP A CA 1
ATOM 1028 C C . TRP A 1 131 ? 13.742 -1.585 -17.297 1 97.06 131 TRP A C 1
ATOM 1030 O O . TRP A 1 131 ? 13.922 -0.591 -16.594 1 97.06 131 TRP A O 1
ATOM 1040 N N . VAL A 1 132 ? 12.57 -1.909 -17.688 1 95.31 132 VAL A N 1
ATOM 1041 C CA . VAL A 1 132 ? 11.375 -1.177 -17.297 1 95.31 132 VAL A CA 1
ATOM 1042 C C . VAL A 1 132 ? 11.203 -1.243 -15.773 1 95.31 132 VAL A C 1
ATOM 1044 O O . VAL A 1 132 ? 10.906 -0.232 -15.133 1 95.31 132 VAL A O 1
ATOM 1047 N N . ILE A 1 133 ? 11.367 -2.434 -15.242 1 97.19 133 ILE A N 1
ATOM 1048 C CA . ILE A 1 133 ? 11.258 -2.621 -13.805 1 97.19 133 ILE A CA 1
ATOM 1049 C C . ILE A 1 133 ? 12.289 -1.751 -13.086 1 97.19 133 ILE A C 1
ATOM 1051 O O . ILE A 1 133 ? 11.969 -1.052 -12.125 1 97.19 133 ILE A O 1
ATOM 1055 N N . PHE A 1 134 ? 13.469 -1.747 -13.586 1 97.06 134 PHE A N 1
ATOM 1056 C CA . PHE A 1 134 ? 14.539 -0.967 -12.977 1 97.06 134 PHE A CA 1
ATOM 1057 C C . PHE A 1 134 ? 14.211 0.521 -13.008 1 97.06 134 PHE A C 1
ATOM 1059 O O . PHE A 1 134 ? 14.266 1.192 -11.977 1 97.06 134 PHE A O 1
ATOM 1066 N N . TRP A 1 135 ? 13.797 1.019 -14.125 1 95.56 135 TRP A N 1
ATOM 1067 C CA . TRP A 1 135 ? 13.625 2.457 -14.297 1 95.56 135 TRP A CA 1
ATOM 1068 C C . TRP A 1 135 ? 12.328 2.93 -13.633 1 95.56 135 TRP A C 1
ATOM 1070 O O . TRP A 1 135 ? 12.195 4.109 -13.305 1 95.56 135 TRP A O 1
ATOM 1080 N N . SER A 1 136 ? 11.414 2.039 -13.391 1 96.06 136 SER A N 1
ATOM 1081 C CA . SER A 1 136 ? 10.18 2.398 -12.688 1 96.06 136 SER A CA 1
ATOM 1082 C C . SER A 1 136 ? 10.352 2.281 -11.18 1 96.06 136 SER A C 1
ATOM 1084 O O . SER A 1 136 ? 9.43 2.578 -10.422 1 96.06 136 SER A O 1
ATOM 1086 N N . THR A 1 137 ? 11.5 1.866 -10.703 1 96.88 137 THR A N 1
ATOM 1087 C CA . THR A 1 137 ? 11.672 1.606 -9.273 1 96.88 137 THR A CA 1
ATOM 1088 C C . THR A 1 137 ? 12.898 2.33 -8.742 1 96.88 137 THR A C 1
ATOM 1090 O O . THR A 1 137 ? 12.789 3.164 -7.836 1 96.88 137 THR A O 1
ATOM 1093 N N . ALA A 1 138 ? 14.039 2.113 -9.344 1 97.19 138 ALA A N 1
ATOM 1094 C CA . ALA A 1 138 ? 15.32 2.537 -8.789 1 97.19 138 ALA A CA 1
ATOM 1095 C C . ALA A 1 138 ? 15.367 4.051 -8.609 1 97.19 138 ALA A C 1
ATOM 1097 O O . ALA A 1 138 ? 15.742 4.547 -7.547 1 97.19 138 ALA A O 1
ATOM 1098 N N . PRO A 1 139 ? 15 4.832 -9.586 1 98.06 139 PRO A N 1
ATOM 1099 C CA . PRO A 1 139 ? 15.039 6.281 -9.375 1 98.06 139 PRO A CA 1
ATOM 1100 C C . PRO A 1 139 ? 14.102 6.742 -8.266 1 98.06 139 PRO A C 1
ATOM 1102 O O . PRO A 1 139 ? 14.43 7.672 -7.52 1 98.06 139 PRO A O 1
ATOM 1105 N N . MET A 1 140 ? 12.938 6.172 -8.195 1 98.25 140 MET A N 1
ATOM 1106 C CA . MET A 1 140 ? 11.977 6.531 -7.164 1 98.25 140 MET A CA 1
ATOM 1107 C C . MET A 1 140 ? 12.523 6.219 -5.773 1 98.25 140 MET A C 1
ATOM 1109 O O . MET A 1 140 ? 12.414 7.035 -4.859 1 98.25 140 MET A O 1
ATOM 1113 N N . VAL A 1 141 ? 13.07 5.027 -5.633 1 98.56 141 VAL A N 1
ATOM 1114 C CA . VAL A 1 141 ? 13.656 4.602 -4.363 1 98.56 141 VAL A CA 1
ATOM 1115 C C . VAL A 1 141 ? 14.812 5.527 -3.988 1 98.56 141 VAL A C 1
ATOM 1117 O O . VAL A 1 141 ? 14.922 5.953 -2.836 1 98.56 141 VAL A O 1
ATOM 1120 N N . LEU A 1 142 ? 15.641 5.828 -4.934 1 98.56 142 LEU A N 1
ATOM 1121 C CA . LEU A 1 142 ? 16.781 6.703 -4.688 1 98.56 142 LEU A CA 1
ATOM 1122 C C . LEU A 1 142 ? 16.328 8.07 -4.188 1 98.56 142 LEU A C 1
ATOM 1124 O O . LEU A 1 142 ? 16.828 8.562 -3.174 1 98.56 142 LEU A O 1
ATOM 1128 N N . VAL A 1 143 ? 15.414 8.648 -4.844 1 98.56 143 VAL A N 1
ATOM 1129 C CA . VAL A 1 143 ? 14.914 9.977 -4.473 1 98.56 143 VAL A CA 1
ATOM 1130 C C . VAL A 1 143 ? 14.305 9.922 -3.074 1 98.56 143 VAL A C 1
ATOM 1132 O O . VAL A 1 143 ? 14.5 10.836 -2.268 1 98.56 143 VAL A O 1
ATOM 1135 N N . ARG A 1 144 ? 13.57 8.914 -2.787 1 98.56 144 ARG A N 1
ATOM 1136 C CA . ARG A 1 144 ? 12.977 8.773 -1.459 1 98.56 144 ARG A CA 1
ATOM 1137 C C . ARG A 1 144 ? 14.055 8.711 -0.384 1 98.56 144 ARG A C 1
ATOM 1139 O O . ARG A 1 144 ? 13.914 9.305 0.686 1 98.56 144 ARG A O 1
ATOM 1146 N N . ILE A 1 145 ? 15.039 7.957 -0.645 1 98.75 145 ILE A N 1
ATOM 1147 C CA . ILE A 1 145 ? 16.156 7.867 0.296 1 98.75 145 ILE A CA 1
ATOM 1148 C C . ILE A 1 145 ? 16.766 9.25 0.502 1 98.75 145 ILE A C 1
ATOM 1150 O O . ILE A 1 145 ? 17.031 9.656 1.636 1 98.75 145 ILE A O 1
ATOM 1154 N N . LEU A 1 146 ? 17 9.969 -0.552 1 98.69 146 LEU A N 1
ATOM 1155 C CA . LEU A 1 146 ? 17.594 11.297 -0.475 1 98.69 146 LEU A CA 1
ATOM 1156 C C . LEU A 1 146 ? 16.703 12.25 0.317 1 98.69 146 LEU A C 1
ATOM 1158 O O . LEU A 1 146 ? 17.203 13.039 1.132 1 98.69 146 LEU A O 1
ATOM 1162 N N . ILE A 1 147 ? 15.422 12.203 0.117 1 98.38 147 ILE A N 1
ATOM 1163 C CA . ILE A 1 147 ? 14.484 13.047 0.849 1 98.38 147 ILE A CA 1
ATOM 1164 C C . ILE A 1 147 ? 14.523 12.695 2.336 1 98.38 147 ILE A C 1
ATOM 1166 O O . ILE A 1 147 ? 14.602 13.594 3.186 1 98.38 147 ILE A O 1
ATOM 1170 N N . VAL A 1 148 ? 14.508 11.469 2.682 1 98.38 148 VAL A N 1
ATOM 1171 C CA . VAL A 1 148 ? 14.477 11.008 4.066 1 98.38 148 VAL A CA 1
ATOM 1172 C C . VAL A 1 148 ? 15.773 11.406 4.77 1 98.38 148 VAL A C 1
ATOM 1174 O O . VAL A 1 148 ? 15.75 11.812 5.934 1 98.38 148 VAL A O 1
ATOM 1177 N N . LEU A 1 149 ? 16.859 11.391 4.043 1 98 149 LEU A N 1
ATOM 1178 C CA . LEU A 1 149 ? 18.156 11.719 4.617 1 98 149 LEU A CA 1
ATOM 1179 C C . LEU A 1 149 ? 18.391 13.227 4.598 1 98 149 LEU A C 1
ATOM 1181 O O . LEU A 1 149 ? 19.359 13.711 5.188 1 98 149 LEU A O 1
ATOM 1185 N N . GLY A 1 150 ? 17.594 13.953 3.885 1 97.19 150 GLY A N 1
ATOM 1186 C CA . GLY A 1 150 ? 17.703 15.406 3.818 1 97.19 150 GLY A CA 1
ATOM 1187 C C . GLY A 1 150 ? 18.75 15.883 2.822 1 97.19 150 GLY A C 1
ATOM 1188 O O . GLY A 1 150 ? 19.188 17.031 2.885 1 97.19 150 GLY A O 1
ATOM 1189 N N . ILE A 1 151 ? 19.141 15.023 1.99 1 97.62 151 ILE A N 1
ATOM 1190 C CA . ILE A 1 151 ? 20.141 15.383 0.985 1 97.62 151 ILE A CA 1
ATOM 1191 C C . ILE A 1 151 ? 19.469 16.172 -0.142 1 97.62 151 ILE A C 1
ATOM 1193 O O . ILE A 1 151 ? 18.547 15.672 -0.785 1 97.62 151 ILE A O 1
ATOM 1197 N N . GLY A 1 152 ? 19.969 17.391 -0.316 1 96.44 152 GLY A N 1
ATOM 1198 C CA . GLY A 1 152 ? 19.422 18.281 -1.326 1 96.44 152 GLY A CA 1
ATOM 1199 C C . GLY A 1 152 ? 18.203 19.047 -0.841 1 96.44 152 GLY A C 1
ATOM 1200 O O . GLY A 1 152 ? 17.609 19.812 -1.595 1 96.44 152 GLY A O 1
ATOM 1201 N N . VAL A 1 153 ? 17.781 18.844 0.363 1 95.38 153 VAL A N 1
ATOM 1202 C CA . VAL A 1 153 ? 16.594 19.453 0.932 1 95.38 153 VAL A CA 1
ATOM 1203 C C . VAL A 1 153 ? 16.984 20.719 1.693 1 95.38 153 VAL A C 1
ATOM 1205 O O . VAL A 1 153 ? 17.859 20.688 2.561 1 95.38 153 VAL A O 1
ATOM 1208 N N . ARG A 1 154 ? 16.406 21.812 1.389 1 89.38 154 ARG A N 1
ATOM 1209 C CA . ARG A 1 154 ? 16.734 23.109 1.96 1 89.38 154 ARG A CA 1
ATOM 1210 C C . ARG A 1 154 ? 15.852 23.422 3.162 1 89.38 154 ARG A C 1
ATOM 1212 O O . ARG A 1 154 ? 14.641 23.641 3.016 1 89.38 154 ARG A O 1
ATOM 1219 N N . THR A 1 155 ? 16.281 23.25 4.348 1 81.25 155 THR A N 1
ATOM 1220 C CA . THR A 1 155 ? 15.477 23.547 5.527 1 81.25 155 THR A CA 1
ATOM 1221 C C . THR A 1 155 ? 15.844 24.906 6.098 1 81.25 155 THR A C 1
ATOM 1223 O O . THR A 1 155 ? 15.109 25.453 6.926 1 81.25 155 THR A O 1
ATOM 1226 N N . SER A 1 156 ? 17.094 25.5 6.094 1 64.44 156 SER A N 1
ATOM 1227 C CA . SER A 1 156 ? 17.547 26.734 6.723 1 64.44 156 SER A CA 1
ATOM 1228 C C . SER A 1 156 ? 17.156 27.953 5.891 1 64.44 156 SER A C 1
ATOM 1230 O O . SER A 1 156 ? 17.203 27.922 4.66 1 64.44 156 SER A O 1
ATOM 1232 N N . ALA A 1 157 ? 16.234 28.812 6.465 1 52.69 157 ALA A N 1
ATOM 1233 C CA . ALA A 1 157 ? 16.25 30.203 6.016 1 52.69 157 ALA A CA 1
ATOM 1234 C C . ALA A 1 157 ? 17.656 30.766 5.992 1 52.69 157 ALA A C 1
ATOM 1236 O O . ALA A 1 157 ? 18.266 31.016 7.047 1 52.69 157 ALA A O 1
ATOM 1237 N N . LYS A 1 158 ? 18.641 30.281 5.555 1 46.31 158 LYS A N 1
ATOM 1238 C CA . LYS A 1 158 ? 19.906 31.016 5.633 1 46.31 158 LYS A CA 1
ATOM 1239 C C . LYS A 1 158 ? 19.688 32.5 5.434 1 46.31 158 LYS A C 1
ATOM 1241 O O . LYS A 1 158 ? 19.172 32.938 4.395 1 46.31 158 LYS A O 1
ATOM 1246 N N . GLY A 1 159 ? 19.312 33.281 6.465 1 40.12 159 GLY A N 1
ATOM 1247 C CA . GLY A 1 159 ? 19.547 34.719 6.551 1 40.12 159 GLY A CA 1
ATOM 1248 C C . GLY A 1 159 ? 20.812 35.156 5.84 1 40.12 159 GLY A C 1
ATOM 1249 O O . GLY A 1 159 ? 21.891 34.625 6.07 1 40.12 159 GLY A O 1
ATOM 1250 N N . VAL A 1 160 ? 20.781 35.281 4.617 1 41.25 160 VAL A N 1
ATOM 1251 C CA . VAL A 1 160 ? 21.859 35.969 3.936 1 41.25 160 VAL A CA 1
ATOM 1252 C C . VAL A 1 160 ? 22.438 37.062 4.848 1 41.25 160 VAL A C 1
ATOM 1254 O O . VAL A 1 160 ? 21.734 38 5.223 1 41.25 160 VAL A O 1
ATOM 1257 N N . LYS A 1 161 ? 23.312 36.719 5.816 1 40.53 161 LYS A N 1
ATOM 1258 C CA . LYS A 1 161 ? 24.078 37.812 6.414 1 40.53 161 LYS A CA 1
ATOM 1259 C C . LYS A 1 161 ? 24.531 38.812 5.352 1 40.53 161 LYS A C 1
ATOM 1261 O O . LYS A 1 161 ? 25.109 38.438 4.336 1 40.53 161 LYS A O 1
ATOM 1266 N N . ALA A 1 162 ? 23.812 39.906 5.266 1 40.03 162 ALA A N 1
ATOM 1267 C CA . ALA A 1 162 ? 24.297 41.094 4.566 1 40.03 162 ALA A CA 1
ATOM 1268 C C . ALA A 1 162 ? 25.797 41.25 4.723 1 40.03 162 ALA A C 1
ATOM 1270 O O . ALA A 1 162 ? 26.312 41.406 5.84 1 40.03 162 ALA A O 1
ATOM 1271 N N . GLU A 1 163 ? 26.609 40.594 3.963 1 31.05 163 GLU A N 1
ATOM 1272 C CA . GLU A 1 163 ? 27.891 41.281 3.867 1 31.05 163 GLU A CA 1
ATOM 1273 C C . GLU A 1 163 ? 27.719 42.688 3.309 1 31.05 163 GLU A C 1
ATOM 1275 O O . GLU A 1 163 ? 26.891 42.906 2.432 1 31.05 163 GLU A O 1
ATOM 1280 N N . MET B 1 1 ? -0.019 43.094 2.623 1 31.83 1 MET B N 1
ATOM 1281 C CA . MET B 1 1 ? -0.521 41.781 2.307 1 31.83 1 MET B CA 1
ATOM 1282 C C . MET B 1 1 ? -1.011 41.062 3.564 1 31.83 1 MET B C 1
ATOM 1284 O O . MET B 1 1 ? -0.225 40.781 4.473 1 31.83 1 MET B O 1
ATOM 1288 N N . ALA B 1 2 ? -2.17 41.156 3.963 1 40.78 2 ALA B N 1
ATOM 1289 C CA . ALA B 1 2 ? -2.797 40.656 5.184 1 40.78 2 ALA B CA 1
ATOM 1290 C C . ALA B 1 2 ? -2.602 39.156 5.316 1 40.78 2 ALA B C 1
A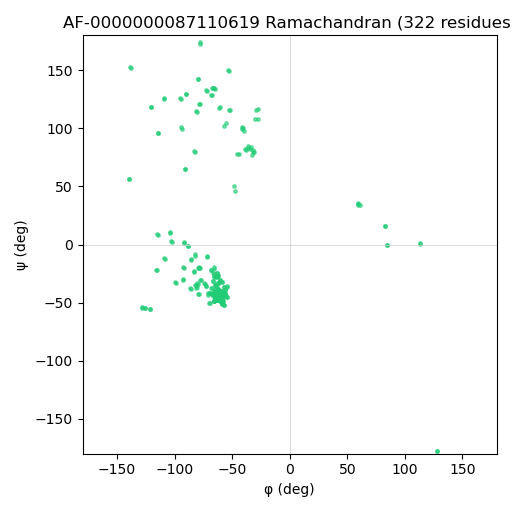TOM 1292 O O . ALA B 1 2 ? -2.748 38.406 4.34 1 40.78 2 ALA B O 1
ATOM 1293 N N . THR B 1 3 ? -1.756 38.656 6.137 1 42.41 3 THR B N 1
ATOM 1294 C CA . THR B 1 3 ? -1.524 37.25 6.41 1 42.41 3 THR B CA 1
ATOM 1295 C C . THR B 1 3 ? -2.848 36.531 6.594 1 42.41 3 THR B C 1
ATOM 1297 O O . THR B 1 3 ? -3.621 36.844 7.5 1 42.41 3 THR B O 1
ATOM 1300 N N . GLN B 1 4 ? -3.568 36.219 5.531 1 44.97 4 GLN B N 1
ATOM 1301 C CA . GLN B 1 4 ? -4.762 35.375 5.668 1 44.97 4 GLN B CA 1
ATOM 1302 C C . GLN B 1 4 ? -4.645 34.438 6.867 1 44.97 4 GLN B C 1
ATOM 1304 O O . GLN B 1 4 ? -3.623 33.781 7.039 1 44.97 4 GLN B O 1
ATOM 1309 N N . PRO B 1 5 ? -5.297 34.594 7.902 1 47.25 5 PRO B N 1
ATOM 1310 C CA . PRO B 1 5 ? -5.234 33.781 9.102 1 47.25 5 PRO B CA 1
ATOM 1311 C C . PRO B 1 5 ? -5.141 32.281 8.773 1 47.25 5 PRO B C 1
ATOM 1313 O O . PRO B 1 5 ? -5.84 31.797 7.875 1 47.25 5 PRO B O 1
ATOM 1316 N N . GLN B 1 6 ? -4.027 31.625 8.789 1 53.66 6 GLN B N 1
ATOM 1317 C CA . GLN B 1 6 ? -3.854 30.172 8.648 1 53.66 6 GLN B CA 1
ATOM 1318 C C . GLN B 1 6 ? -4.961 29.422 9.375 1 53.66 6 GLN B C 1
ATOM 1320 O O . GLN B 1 6 ? -5.172 29.609 10.57 1 53.66 6 GLN B O 1
ATOM 1325 N N . LYS B 1 7 ? -6.172 29.266 8.758 1 59.19 7 LYS B N 1
ATOM 1326 C CA . LYS B 1 7 ? -7.281 28.5 9.336 1 59.19 7 LYS B CA 1
ATOM 1327 C C . LYS B 1 7 ? -6.781 27.406 10.258 1 59.19 7 LYS B C 1
ATOM 1329 O O . LYS B 1 7 ? -5.895 26.625 9.883 1 59.19 7 LYS B O 1
ATOM 1334 N N . ALA B 1 8 ? -7.066 27.422 11.516 1 73.44 8 ALA B N 1
ATOM 1335 C CA . ALA B 1 8 ? -6.645 26.5 12.562 1 73.44 8 ALA B CA 1
ATOM 1336 C C . ALA B 1 8 ? -6.953 25.062 12.18 1 73.44 8 ALA B C 1
ATOM 1338 O O . ALA B 1 8 ? -8.008 24.781 11.602 1 73.44 8 ALA B O 1
ATOM 1339 N N . THR B 1 9 ? -5.977 24.109 11.969 1 86.62 9 THR B N 1
ATOM 1340 C CA . THR B 1 9 ? -6.109 22.672 11.688 1 86.62 9 THR B CA 1
ATOM 1341 C C . THR B 1 9 ? -6.828 21.969 12.828 1 86.62 9 THR B C 1
ATOM 1343 O O . THR B 1 9 ? -6.473 22.141 14 1 86.62 9 THR B O 1
ATOM 1346 N N . ILE B 1 10 ? -7.977 21.359 12.609 1 93.88 10 ILE B N 1
ATOM 1347 C CA . ILE B 1 10 ? -8.664 20.547 13.602 1 93.88 10 ILE B CA 1
ATOM 1348 C C . ILE B 1 10 ? -7.863 19.281 13.867 1 93.88 10 ILE B C 1
ATOM 1350 O O . ILE B 1 10 ? -7.477 18.562 12.93 1 93.88 10 ILE B O 1
ATOM 1354 N N . LYS B 1 11 ? -7.625 19.031 15.125 1 96.38 11 LYS B N 1
ATOM 1355 C CA . LYS B 1 11 ? -6.879 17.844 15.508 1 96.38 11 LYS B CA 1
ATOM 1356 C C . LYS B 1 11 ? -7.719 16.578 15.312 1 96.38 11 LYS B C 1
ATOM 1358 O O . LYS B 1 11 ? -8.859 16.516 15.773 1 96.38 11 LYS B O 1
ATOM 1363 N N . GLY B 1 12 ? -7.156 15.555 14.688 1 97.25 12 GLY B N 1
ATOM 1364 C CA . GLY B 1 12 ? -7.828 14.273 14.508 1 97.25 12 GLY B CA 1
ATOM 1365 C C . GLY B 1 12 ? -8.109 13.562 15.82 1 97.25 12 GLY B C 1
ATOM 1366 O O . GLY B 1 12 ? -9.195 13.008 16.016 1 97.25 12 GLY B O 1
ATOM 1367 N N . SER B 1 13 ? -7.152 13.625 16.719 1 97.12 13 SER B N 1
ATOM 1368 C CA . SER B 1 13 ? -7.238 12.898 17.984 1 97.12 13 SER B CA 1
ATOM 1369 C C . SER B 1 13 ? -8.406 13.398 18.828 1 97.12 13 SER B C 1
ATOM 1371 O O . SER B 1 13 ? -8.977 12.641 19.625 1 97.12 13 SER B O 1
ATOM 1373 N N . THR B 1 14 ? -8.805 14.648 18.656 1 96.5 14 THR B N 1
ATOM 1374 C CA . THR B 1 14 ? -9.906 15.211 19.422 1 96.5 14 THR B CA 1
ATOM 1375 C C . THR B 1 14 ? -11.227 15.039 18.672 1 96.5 14 THR B C 1
ATOM 1377 O O . THR B 1 14 ? -12.281 14.898 19.297 1 96.5 14 THR B O 1
ATOM 1380 N N . ALA B 1 15 ? -11.133 15.023 17.391 1 97.69 15 ALA B N 1
ATOM 1381 C CA . ALA B 1 15 ? -12.344 15.039 16.578 1 97.69 15 ALA B CA 1
ATOM 1382 C C . ALA B 1 15 ? -12.875 13.625 16.344 1 97.69 15 ALA B C 1
ATOM 1384 O O . ALA B 1 15 ? -14.086 13.414 16.281 1 97.69 15 ALA B O 1
ATOM 1385 N N . VAL B 1 16 ? -12.023 12.648 16.156 1 98.19 16 VAL B N 1
ATOM 1386 C CA . VAL B 1 16 ? -12.383 11.289 15.781 1 98.19 16 VAL B CA 1
ATOM 1387 C C . VAL B 1 16 ? -12.617 10.453 17.047 1 98.19 16 VAL B C 1
ATOM 1389 O O . VAL B 1 16 ? -11.789 10.461 17.953 1 98.19 16 VAL B O 1
ATOM 1392 N N . PRO B 1 17 ? -13.742 9.766 17.094 1 98.19 17 PRO B N 1
ATOM 1393 C CA . PRO B 1 17 ? -14.023 8.93 18.266 1 98.19 17 PRO B CA 1
ATOM 1394 C C . PRO B 1 17 ? -12.891 7.957 18.578 1 98.19 17 PRO B C 1
ATOM 1396 O O . PRO B 1 17 ? -12.242 7.438 17.672 1 98.19 17 PRO B O 1
ATOM 1399 N N . GLY B 1 18 ? -12.773 7.66 19.875 1 98.06 18 GLY B N 1
ATOM 1400 C CA . GLY B 1 18 ? -11.711 6.785 20.344 1 98.06 18 GLY B CA 1
ATOM 1401 C C . GLY B 1 18 ? -11.758 5.406 19.703 1 98.06 18 GLY B C 1
ATOM 1402 O O . GLY B 1 18 ? -10.719 4.836 19.359 1 98.06 18 GLY B O 1
ATOM 1403 N N . ILE B 1 19 ? -12.93 4.801 19.578 1 98.44 19 ILE B N 1
ATOM 1404 C CA . ILE B 1 19 ? -13.07 3.451 19.047 1 98.44 19 ILE B CA 1
ATOM 1405 C C . ILE B 1 19 ? -12.617 3.43 17.578 1 98.44 19 ILE B C 1
ATOM 1407 O O . ILE B 1 19 ? -12.055 2.438 17.109 1 98.44 19 ILE B O 1
ATOM 1411 N N . TYR B 1 20 ? -12.875 4.523 16.812 1 98.62 20 TYR B N 1
ATOM 1412 C CA . TYR B 1 20 ? -12.367 4.629 15.453 1 98.62 20 TYR B CA 1
ATOM 1413 C C . TYR B 1 20 ? -10.844 4.613 15.43 1 98.62 20 TYR B C 1
ATOM 1415 O O . TYR B 1 20 ? -10.227 3.863 14.672 1 98.62 20 TYR B O 1
ATOM 1423 N N . GLN B 1 21 ? -10.227 5.426 16.297 1 98.56 21 GLN B N 1
ATOM 1424 C CA . GLN B 1 21 ? -8.773 5.543 16.375 1 98.56 21 GLN B CA 1
ATOM 1425 C C . GLN B 1 21 ? -8.133 4.215 16.766 1 98.56 21 GLN B C 1
ATOM 1427 O O . GLN B 1 21 ? -7.152 3.789 16.156 1 98.56 21 GLN B O 1
ATOM 1432 N N . LEU B 1 22 ? -8.727 3.602 17.797 1 98.56 22 LEU B N 1
ATOM 1433 C CA . LEU B 1 22 ? -8.219 2.299 18.234 1 98.56 22 LEU B CA 1
ATOM 1434 C C . LEU B 1 22 ? -8.234 1.308 17.078 1 98.56 22 LEU B C 1
ATOM 1436 O O . LEU B 1 22 ? -7.27 0.565 16.875 1 98.56 22 LEU B O 1
ATOM 1440 N N . THR B 1 23 ? -9.273 1.28 16.328 1 98.44 23 THR B N 1
ATOM 1441 C CA . THR B 1 23 ? -9.469 0.332 15.234 1 98.44 23 THR B CA 1
ATOM 1442 C C . THR B 1 23 ? -8.453 0.561 14.125 1 98.44 23 THR B C 1
ATOM 1444 O O . THR B 1 23 ? -7.738 -0.365 13.734 1 98.44 23 THR B O 1
ATOM 1447 N N . ILE B 1 24 ? -8.273 1.799 13.68 1 97.69 24 ILE B N 1
ATOM 1448 C CA . ILE B 1 24 ? -7.512 2.012 12.461 1 97.69 24 ILE B CA 1
ATOM 1449 C C . ILE B 1 24 ? -6.043 2.248 12.797 1 97.69 24 ILE B C 1
ATOM 1451 O O . ILE B 1 24 ? -5.156 1.974 11.984 1 97.69 24 ILE B O 1
ATOM 1455 N N . MET B 1 25 ? -5.734 2.635 14.102 1 98.19 25 MET B N 1
ATOM 1456 C CA . MET B 1 25 ? -4.355 3.021 14.398 1 98.19 25 MET B CA 1
ATOM 1457 C C . MET B 1 25 ? -3.67 1.969 15.266 1 98.19 25 MET B C 1
ATOM 1459 O O . MET B 1 25 ? -2.447 1.986 15.422 1 98.19 25 MET B O 1
ATOM 1463 N N . THR B 1 26 ? -4.422 1.022 15.828 1 98.25 26 THR B N 1
ATOM 1464 C CA . THR B 1 26 ? -3.812 0.008 16.688 1 98.25 26 THR B CA 1
ATOM 1465 C C . THR B 1 26 ? -4.168 -1.394 16.188 1 98.25 26 THR B C 1
ATOM 1467 O O . THR B 1 26 ? -3.283 -2.174 15.836 1 98.25 26 THR B O 1
ATOM 1470 N N . VAL B 1 27 ? -5.422 -1.643 16.047 1 98.5 27 VAL B N 1
ATOM 1471 C CA . VAL B 1 27 ? -5.859 -2.99 15.703 1 98.5 27 VAL B CA 1
ATOM 1472 C C . VAL B 1 27 ? -5.453 -3.318 14.266 1 98.5 27 VAL B C 1
ATOM 1474 O O . VAL B 1 27 ? -4.848 -4.359 14.008 1 98.5 27 VAL B O 1
ATOM 1477 N N . GLU B 1 28 ? -5.754 -2.469 13.359 1 98.31 28 GLU B N 1
ATOM 1478 C CA . GLU B 1 28 ? -5.508 -2.752 11.945 1 98.31 28 GLU B CA 1
ATOM 1479 C C . GLU B 1 28 ? -4.012 -2.887 11.664 1 98.31 28 GLU B C 1
ATOM 1481 O O . GLU B 1 28 ? -3.588 -3.799 10.953 1 98.31 28 GLU B O 1
ATOM 1486 N N . PRO B 1 29 ? -3.164 -1.999 12.18 1 98.12 29 PRO B N 1
ATOM 1487 C CA . PRO B 1 29 ? -1.736 -2.199 11.922 1 98.12 29 PRO B CA 1
ATOM 1488 C C . PRO B 1 29 ? -1.226 -3.541 12.438 1 98.12 29 PRO B C 1
ATOM 1490 O O . PRO B 1 29 ? -0.308 -4.125 11.859 1 98.12 29 PRO B O 1
ATOM 1493 N N . ILE B 1 30 ? -1.758 -4.031 13.477 1 98.19 30 ILE B N 1
ATOM 1494 C CA . ILE B 1 30 ? -1.377 -5.348 13.977 1 98.19 30 ILE B CA 1
ATOM 1495 C C . ILE B 1 30 ? -1.759 -6.418 12.961 1 98.19 30 ILE B C 1
ATOM 1497 O O . ILE B 1 30 ? -0.937 -7.266 12.602 1 98.19 30 ILE B O 1
ATOM 1501 N N . PHE B 1 31 ? -2.971 -6.363 12.43 1 97.62 31 PHE B N 1
ATOM 1502 C CA . PHE B 1 31 ? -3.4 -7.305 11.406 1 97.62 31 PHE B CA 1
ATOM 1503 C C . PHE B 1 31 ? -2.543 -7.176 10.156 1 97.62 31 PHE B C 1
ATOM 1505 O O . PHE B 1 31 ? -2.219 -8.172 9.508 1 97.62 31 PHE B O 1
ATOM 1512 N N . ALA B 1 32 ? -2.244 -5.969 9.773 1 98.06 32 ALA B N 1
ATOM 1513 C CA . ALA B 1 32 ? -1.43 -5.738 8.586 1 98.06 32 ALA B CA 1
ATOM 1514 C C . ALA B 1 32 ? -0.038 -6.344 8.75 1 98.06 32 ALA B C 1
ATOM 1516 O O . ALA B 1 32 ? 0.484 -6.969 7.824 1 98.06 32 ALA B O 1
ATOM 1517 N N . ILE B 1 33 ? 0.582 -6.199 9.914 1 98.38 33 ILE B N 1
ATOM 1518 C CA . ILE B 1 33 ? 1.904 -6.758 10.18 1 98.38 33 ILE B CA 1
ATOM 1519 C C . ILE B 1 33 ? 1.831 -8.281 10.18 1 98.38 33 ILE B C 1
ATOM 1521 O O . ILE B 1 33 ? 2.695 -8.953 9.609 1 98.38 33 ILE B O 1
ATOM 1525 N N . LEU B 1 34 ? 0.788 -8.805 10.828 1 97.38 34 LEU B N 1
ATOM 1526 C CA . LEU B 1 34 ? 0.61 -10.258 10.828 1 97.38 34 LEU B CA 1
ATOM 1527 C C . LEU B 1 34 ? 0.446 -10.781 9.406 1 97.38 34 LEU B C 1
ATOM 1529 O O . LEU B 1 34 ? 1.018 -11.82 9.055 1 97.38 34 LEU B O 1
ATOM 1533 N N . GLY B 1 35 ? -0.339 -10.086 8.625 1 97.06 35 GLY B N 1
ATOM 1534 C CA . GLY B 1 35 ? -0.466 -10.461 7.223 1 97.06 35 GLY B CA 1
ATOM 1535 C C . GLY B 1 35 ? 0.846 -10.391 6.465 1 97.06 35 GLY B C 1
ATOM 1536 O O . GLY B 1 35 ? 1.161 -11.281 5.676 1 97.06 35 GLY B O 1
ATOM 1537 N N . ALA B 1 36 ? 1.572 -9.352 6.723 1 98.38 36 ALA B N 1
ATOM 1538 C CA . ALA B 1 36 ? 2.869 -9.195 6.07 1 98.38 36 ALA B CA 1
ATOM 1539 C C . ALA B 1 36 ? 3.812 -10.336 6.441 1 98.38 36 ALA B C 1
ATOM 1541 O O . ALA B 1 36 ? 4.469 -10.914 5.574 1 98.38 36 ALA B O 1
ATOM 1542 N N . VAL B 1 37 ? 3.896 -10.68 7.684 1 98 37 VAL B N 1
ATOM 1543 C CA . VAL B 1 37 ? 4.758 -11.758 8.148 1 98 37 VAL B CA 1
ATOM 1544 C C . VAL B 1 37 ? 4.316 -13.078 7.527 1 98 37 VAL B C 1
ATOM 1546 O O . VAL B 1 37 ? 5.148 -13.867 7.066 1 98 37 VAL B O 1
ATOM 1549 N N . MET B 1 38 ? 3.061 -13.328 7.5 1 97.56 38 MET B N 1
ATOM 1550 C CA . MET B 1 38 ? 2.547 -14.57 6.93 1 97.56 38 MET B CA 1
ATOM 1551 C C . MET B 1 38 ? 2.883 -14.664 5.445 1 97.56 38 MET B C 1
ATOM 1553 O O . MET B 1 38 ? 3.344 -15.711 4.977 1 97.56 38 MET B O 1
ATOM 1557 N N . THR B 1 39 ? 2.639 -13.586 4.707 1 97.69 39 THR B N 1
ATOM 1558 C CA . THR B 1 39 ? 2.906 -13.625 3.273 1 97.69 39 THR B CA 1
ATOM 1559 C C . THR B 1 39 ? 4.402 -13.766 3.006 1 97.69 39 THR B C 1
ATOM 1561 O O . THR B 1 39 ? 4.809 -14.383 2.02 1 97.69 39 THR B O 1
ATOM 1564 N N . LEU B 1 40 ? 5.258 -13.312 3.912 1 97.12 40 LEU B N 1
ATOM 1565 C CA . LEU B 1 40 ? 6.703 -13.383 3.734 1 97.12 40 LEU B CA 1
ATOM 1566 C C . LEU B 1 40 ? 7.23 -14.766 4.094 1 97.12 40 LEU B C 1
ATOM 1568 O O . LEU B 1 40 ? 8.086 -15.312 3.396 1 97.12 40 LEU B O 1
ATOM 1572 N N . HIS B 1 41 ? 6.668 -15.398 5.129 1 97.56 41 HIS B N 1
ATOM 1573 C CA . HIS B 1 41 ? 7.305 -16.594 5.684 1 97.56 41 HIS B CA 1
ATOM 1574 C C . HIS B 1 41 ? 6.43 -17.828 5.488 1 97.56 41 HIS B C 1
ATOM 1576 O O . HIS B 1 41 ? 6.922 -18.953 5.547 1 97.56 41 HIS B O 1
ATOM 1582 N N . ALA B 1 42 ? 5.18 -17.625 5.312 1 97.88 42 ALA B N 1
ATOM 1583 C CA . ALA B 1 42 ? 4.254 -18.75 5.137 1 97.88 42 ALA B CA 1
ATOM 1584 C C . ALA B 1 42 ? 3.223 -18.438 4.055 1 97.88 42 ALA B C 1
ATOM 1586 O O . ALA B 1 42 ? 2.018 -18.531 4.293 1 97.88 42 ALA B O 1
ATOM 1587 N N . PRO B 1 43 ? 3.746 -18.125 2.869 1 97.62 43 PRO B N 1
ATOM 1588 C CA . PRO B 1 43 ? 2.814 -17.766 1.796 1 97.62 43 PRO B CA 1
ATOM 1589 C C . PRO B 1 43 ? 1.839 -18.891 1.462 1 97.62 43 PRO B C 1
ATOM 1591 O O . PRO B 1 43 ? 0.708 -18.625 1.044 1 97.62 43 PRO B O 1
ATOM 1594 N N . ASN B 1 44 ? 2.252 -20.203 1.642 1 97.25 44 ASN B N 1
ATOM 1595 C CA . ASN B 1 44 ? 1.359 -21.328 1.43 1 97.25 44 ASN B CA 1
ATOM 1596 C C . ASN B 1 44 ? 0.148 -21.266 2.355 1 97.25 44 ASN B C 1
ATOM 1598 O O . ASN B 1 44 ? -0.97 -21.594 1.944 1 97.25 44 ASN B O 1
ATOM 1602 N N . GLN B 1 45 ? 0.383 -20.875 3.576 1 96.88 45 GLN B N 1
ATOM 1603 C CA . GLN B 1 45 ? -0.717 -20.75 4.527 1 96.88 45 GLN B CA 1
ATOM 1604 C C . GLN B 1 45 ? -1.648 -19.594 4.141 1 96.88 45 GLN B C 1
ATOM 1606 O O . GLN B 1 45 ? -2.869 -19.719 4.258 1 96.88 45 GLN B O 1
ATOM 1611 N N . TYR B 1 46 ? -1.071 -18.484 3.736 1 97.94 46 TYR B N 1
ATOM 1612 C CA . TYR B 1 46 ? -1.888 -17.359 3.295 1 97.94 46 TYR B CA 1
ATOM 1613 C C . TYR B 1 46 ? -2.781 -17.766 2.127 1 97.94 46 TYR B C 1
ATOM 1615 O O . TYR B 1 46 ? -3.986 -17.5 2.141 1 97.94 46 TYR B O 1
ATOM 1623 N N . GLN B 1 47 ? -2.133 -18.344 1.176 1 97.81 47 GLN B N 1
ATOM 1624 C CA . GLN B 1 47 ? -2.891 -18.781 0.011 1 97.81 47 GLN B CA 1
ATOM 1625 C C . GLN B 1 47 ? -3.984 -19.766 0.41 1 97.81 47 GLN B C 1
ATOM 1627 O O . GLN B 1 47 ? -5.121 -19.672 -0.051 1 97.81 47 GLN B O 1
ATOM 1632 N N . ALA B 1 48 ? -3.629 -20.766 1.179 1 97.12 48 ALA B N 1
ATOM 1633 C CA . ALA B 1 48 ? -4.594 -21.781 1.605 1 97.12 48 ALA B CA 1
ATOM 1634 C C . ALA B 1 48 ? -5.781 -21.141 2.318 1 97.12 48 ALA B C 1
ATOM 1636 O O . ALA B 1 48 ? -6.926 -21.531 2.105 1 97.12 48 ALA B O 1
ATOM 1637 N N . GLY B 1 49 ? -5.5 -20.188 3.148 1 96.5 49 GLY B N 1
ATOM 1638 C CA . GLY B 1 49 ? -6.559 -19.516 3.879 1 96.5 49 GLY B CA 1
ATOM 1639 C C . GLY B 1 49 ? -7.496 -18.734 2.982 1 96.5 49 GLY B C 1
ATOM 1640 O O . GLY B 1 49 ? -8.719 -18.781 3.152 1 96.5 49 GLY B O 1
ATOM 1641 N N . LEU B 1 50 ? -6.969 -18.062 2.008 1 97.38 50 LEU B N 1
ATOM 1642 C CA . LEU B 1 50 ? -7.781 -17.219 1.142 1 97.38 50 LEU B CA 1
ATOM 1643 C C . LEU B 1 50 ? -8.547 -18.062 0.124 1 97.38 50 LEU B C 1
ATOM 1645 O O . LEU B 1 50 ? -9.648 -17.688 -0.294 1 97.38 50 LEU B O 1
ATOM 1649 N N . THR B 1 51 ? -7.984 -19.188 -0.28 1 97.69 51 THR B N 1
ATOM 1650 C CA . THR B 1 51 ? -8.57 -19.969 -1.363 1 97.69 51 THR B CA 1
ATOM 1651 C C . THR B 1 51 ? -9.312 -21.188 -0.815 1 97.69 51 THR B C 1
ATOM 1653 O O . THR B 1 51 ? -9.734 -22.062 -1.577 1 97.69 51 THR B O 1
ATOM 1656 N N . ARG B 1 52 ? -9.359 -21.312 0.482 1 97.38 52 ARG B N 1
ATOM 1657 C CA . ARG B 1 52 ? -9.93 -22.5 1.118 1 97.38 52 ARG B CA 1
ATOM 1658 C C . ARG B 1 52 ? -9.195 -23.766 0.684 1 97.38 52 ARG B C 1
ATOM 1660 O O . ARG B 1 52 ? -9.82 -24.781 0.377 1 97.38 52 ARG B O 1
ATOM 1667 N N . ASN B 1 53 ? -7.922 -23.547 0.49 1 96.31 53 ASN B N 1
ATOM 1668 C CA . ASN B 1 53 ? -7.008 -24.625 0.151 1 96.31 53 ASN B CA 1
ATOM 1669 C C . ASN B 1 53 ? -7.395 -25.297 -1.164 1 96.31 53 ASN B C 1
ATOM 1671 O O . ASN B 1 53 ? -7.215 -26.516 -1.327 1 96.31 53 ASN B O 1
ATOM 1675 N N . SER B 1 54 ? -7.898 -24.562 -2.045 1 95.25 54 SER B N 1
ATOM 1676 C CA . SER B 1 54 ? -8.398 -25.109 -3.299 1 95.25 54 SER B CA 1
ATOM 1677 C C . SER B 1 54 ? -7.254 -25.406 -4.266 1 95.25 54 SER B C 1
ATOM 1679 O O . SER B 1 54 ? -7.434 -26.125 -5.25 1 95.25 54 SER B O 1
ATOM 1681 N N . HIS B 1 55 ? -6.18 -24.844 -4.082 1 94.38 55 HIS B N 1
ATOM 1682 C CA . HIS B 1 55 ? -5.031 -25.047 -4.957 1 94.38 55 HIS B CA 1
ATOM 1683 C C . HIS B 1 55 ? -3.736 -25.156 -4.156 1 94.38 55 HIS B C 1
ATOM 1685 O O . HIS B 1 55 ? -3.6 -24.531 -3.105 1 94.38 55 HIS B O 1
ATOM 1691 N N . THR B 1 56 ? -2.797 -25.875 -4.738 1 95.38 56 THR B N 1
ATOM 1692 C CA . THR B 1 56 ? -1.493 -26 -4.098 1 95.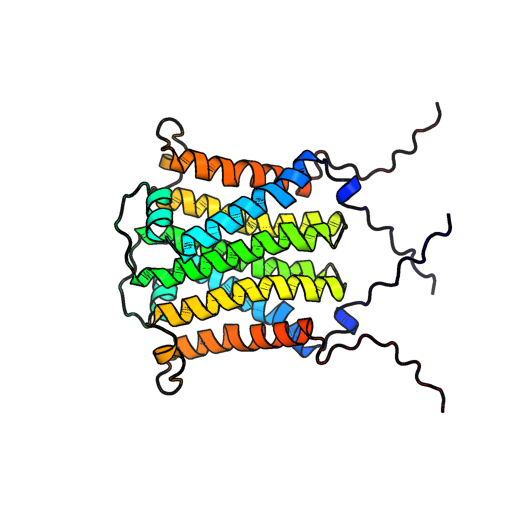38 56 THR B CA 1
ATOM 1693 C 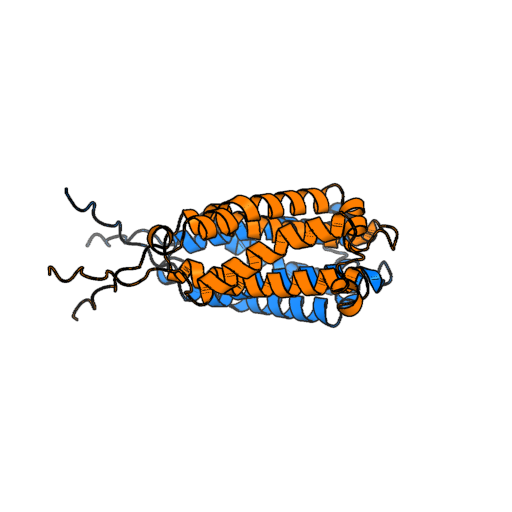C . THR B 1 56 ? -0.637 -24.766 -4.348 1 95.38 56 THR B C 1
ATOM 1695 O O . THR B 1 56 ? -0.655 -24.203 -5.441 1 95.38 56 THR B O 1
ATOM 1698 N N . TYR B 1 57 ? 0.091 -24.406 -3.363 1 96.5 57 TYR B N 1
ATOM 1699 C CA . TYR B 1 57 ? 1.02 -23.281 -3.459 1 96.5 57 TYR B CA 1
ATOM 1700 C C . TYR B 1 57 ? 2.139 -23.594 -4.449 1 96.5 57 TYR B C 1
ATOM 1702 O O . TYR B 1 57 ? 2.717 -24.672 -4.43 1 96.5 57 TYR B O 1
ATOM 1710 N N . ALA B 1 58 ? 2.471 -22.672 -5.312 1 95.5 58 ALA B N 1
ATOM 1711 C CA . ALA B 1 58 ? 3.59 -22.766 -6.246 1 95.5 58 ALA B CA 1
ATOM 1712 C C . ALA B 1 58 ? 4.715 -21.812 -5.855 1 95.5 58 ALA B C 1
ATOM 1714 O O . ALA B 1 58 ? 4.527 -20.594 -5.824 1 95.5 58 ALA B O 1
ATOM 1715 N N . PRO B 1 59 ? 5.898 -22.266 -5.684 1 94.38 59 PRO B N 1
ATOM 1716 C CA . PRO B 1 59 ? 7.004 -21.438 -5.184 1 94.38 59 PRO B CA 1
ATOM 1717 C C . PRO B 1 59 ? 7.344 -20.281 -6.117 1 94.38 59 PRO B C 1
ATOM 1719 O O . PRO B 1 59 ? 7.844 -19.25 -5.664 1 94.38 59 PRO B O 1
ATOM 1722 N N . HIS B 1 60 ? 7.066 -20.438 -7.375 1 93.94 60 HIS B N 1
ATOM 1723 C CA . HIS B 1 60 ? 7.426 -19.391 -8.32 1 93.94 60 HIS B CA 1
ATOM 1724 C C . HIS B 1 60 ? 6.531 -18.172 -8.148 1 93.94 60 HIS B C 1
ATOM 1726 O O . HIS B 1 60 ? 6.816 -17.109 -8.703 1 93.94 60 HIS B O 1
ATOM 1732 N N . THR B 1 61 ? 5.453 -18.281 -7.359 1 96.69 61 THR B N 1
ATOM 1733 C CA . THR B 1 61 ? 4.57 -17.156 -7.105 1 96.69 61 THR B CA 1
ATOM 1734 C C . THR B 1 61 ? 5 -16.391 -5.852 1 96.69 61 THR B C 1
ATOM 1736 O O . THR B 1 61 ? 4.379 -15.406 -5.477 1 96.69 61 THR B O 1
ATOM 1739 N N . GLN B 1 62 ? 6.062 -16.812 -5.223 1 97.31 62 GLN B N 1
ATOM 1740 C CA . GLN B 1 62 ? 6.531 -16.234 -3.973 1 97.31 62 GLN B CA 1
ATOM 1741 C C . GLN B 1 62 ? 6.719 -14.719 -4.105 1 97.31 62 GLN B C 1
ATOM 1743 O O . GLN B 1 62 ? 6.488 -13.977 -3.152 1 97.31 62 GLN B O 1
ATOM 1748 N N . PHE B 1 63 ? 7.152 -14.281 -5.238 1 98.12 63 PHE B N 1
ATOM 1749 C CA . PHE B 1 63 ? 7.453 -12.867 -5.426 1 98.12 63 PHE B CA 1
ATOM 1750 C C . PHE B 1 63 ? 6.207 -12.016 -5.23 1 98.12 63 PHE B C 1
ATOM 1752 O O . PHE B 1 63 ? 6.285 -10.898 -4.715 1 98.12 63 PHE B O 1
ATOM 1759 N N . LEU B 1 64 ? 4.996 -12.531 -5.578 1 98.25 64 LEU B N 1
ATOM 1760 C CA . LEU B 1 64 ? 3.746 -11.805 -5.387 1 98.25 64 LEU B CA 1
ATOM 1761 C C . LEU B 1 64 ? 3.463 -11.586 -3.906 1 98.25 64 LEU B C 1
ATOM 1763 O O . LEU B 1 64 ? 3.07 -10.492 -3.498 1 98.25 64 LEU B O 1
ATOM 1767 N N . PHE B 1 65 ? 3.689 -12.641 -3.135 1 98.69 65 PHE B N 1
ATOM 1768 C CA . PHE B 1 65 ? 3.463 -12.57 -1.696 1 98.69 65 PHE B CA 1
ATOM 1769 C C . PHE B 1 65 ? 4.434 -11.586 -1.046 1 98.69 65 PHE B C 1
ATOM 1771 O O . PHE B 1 65 ? 4.055 -10.836 -0.147 1 98.69 65 PHE B O 1
ATOM 1778 N N . THR B 1 66 ? 5.617 -11.594 -1.491 1 98.75 66 THR B N 1
ATOM 1779 C CA . THR B 1 66 ? 6.617 -10.664 -0.986 1 98.75 66 THR B CA 1
ATOM 1780 C C . THR B 1 66 ? 6.219 -9.219 -1.288 1 98.75 66 THR B C 1
ATOM 1782 O O . THR B 1 66 ? 6.27 -8.359 -0.407 1 98.75 66 THR B O 1
ATOM 1785 N N . GLN B 1 67 ? 5.82 -8.969 -2.527 1 98.5 67 GLN B N 1
ATOM 1786 C CA . GLN B 1 67 ? 5.395 -7.621 -2.895 1 98.5 67 GLN B CA 1
ATOM 1787 C C . GLN B 1 67 ? 4.168 -7.191 -2.098 1 98.5 67 GLN B C 1
ATOM 1789 O O . GLN B 1 67 ? 4.066 -6.039 -1.67 1 98.5 67 GLN B O 1
ATOM 1794 N N . LEU B 1 68 ? 3.244 -8.109 -1.9 1 98.38 68 LEU B N 1
ATOM 1795 C CA . LEU B 1 68 ? 2.062 -7.832 -1.09 1 98.38 68 LEU B CA 1
ATOM 1796 C C . LEU B 1 68 ? 2.455 -7.473 0.339 1 98.38 68 LEU B C 1
ATOM 1798 O O . LEU B 1 68 ? 1.884 -6.555 0.932 1 98.38 68 LEU B O 1
ATOM 1802 N N . SER B 1 69 ? 3.414 -8.242 0.889 1 98.62 69 SER B N 1
ATOM 1803 C CA . SER B 1 69 ? 3.865 -7.969 2.25 1 98.62 69 SER B CA 1
ATOM 1804 C C . SER B 1 69 ? 4.352 -6.531 2.395 1 98.62 69 SER B C 1
ATOM 1806 O O . SER B 1 69 ? 4.137 -5.898 3.43 1 98.62 69 SER B O 1
ATOM 1808 N N . GLY B 1 70 ? 5.039 -6.023 1.385 1 98.38 70 GLY B N 1
ATOM 1809 C CA . GLY B 1 70 ? 5.48 -4.641 1.404 1 98.38 70 GLY B CA 1
ATOM 1810 C C . GLY B 1 70 ? 4.34 -3.646 1.512 1 98.38 70 GLY B C 1
ATOM 1811 O O . GLY B 1 70 ? 4.434 -2.662 2.248 1 98.38 70 GLY B O 1
ATOM 1812 N N . GLY B 1 71 ? 3.277 -3.891 0.758 1 97.56 71 GLY B N 1
ATOM 1813 C CA . GLY B 1 71 ? 2.096 -3.049 0.853 1 97.56 71 GLY B CA 1
ATOM 1814 C C . GLY B 1 71 ? 1.484 -3.031 2.24 1 97.56 71 GLY B C 1
ATOM 1815 O O . GLY B 1 71 ? 1.071 -1.977 2.73 1 97.56 71 GLY B O 1
ATOM 1816 N N . TRP B 1 72 ? 1.455 -4.172 2.863 1 98.25 72 TRP B N 1
ATOM 1817 C CA . TRP B 1 72 ? 0.855 -4.266 4.191 1 98.25 72 TRP B CA 1
ATOM 1818 C C . TRP B 1 72 ? 1.743 -3.604 5.238 1 98.25 72 TRP B C 1
ATOM 1820 O O . TRP B 1 72 ? 1.244 -3.016 6.199 1 98.25 72 TRP B O 1
ATOM 1830 N N . LEU B 1 73 ? 2.982 -3.709 5.082 1 98.44 73 LEU B N 1
ATOM 1831 C CA . LEU B 1 73 ? 3.889 -3 5.98 1 98.44 73 LEU B CA 1
ATOM 1832 C C . LEU B 1 73 ? 3.729 -1.491 5.832 1 98.44 73 LEU B C 1
ATOM 1834 O O . LEU B 1 73 ? 3.766 -0.759 6.824 1 98.44 73 LEU B O 1
ATOM 1838 N N . TYR B 1 74 ? 3.627 -1.072 4.582 1 98.62 74 TYR B N 1
ATOM 1839 C CA . TYR B 1 74 ? 3.371 0.344 4.34 1 98.62 74 TYR B CA 1
ATOM 1840 C C . TYR B 1 74 ? 2.072 0.785 5.004 1 98.62 74 TYR B C 1
ATOM 1842 O O . TYR B 1 74 ? 2.021 1.839 5.641 1 98.62 74 TYR B O 1
ATOM 1850 N N . PHE B 1 75 ? 1.051 -0.019 4.875 1 98.38 75 PHE B N 1
ATOM 1851 C CA . PHE B 1 75 ? -0.228 0.244 5.523 1 98.38 75 PHE B CA 1
ATOM 1852 C C . PHE B 1 75 ? -0.051 0.387 7.031 1 98.38 75 PHE B C 1
ATOM 1854 O O . PHE B 1 75 ? -0.546 1.344 7.633 1 98.38 75 PHE B O 1
ATOM 1861 N N . ALA B 1 76 ? 0.588 -0.572 7.602 1 98.62 76 ALA B N 1
ATOM 1862 C CA . ALA B 1 76 ? 0.816 -0.575 9.047 1 98.62 76 ALA B CA 1
ATOM 1863 C C . ALA B 1 76 ? 1.586 0.669 9.484 1 98.62 76 ALA B C 1
ATOM 1865 O O . ALA B 1 76 ? 1.273 1.271 10.508 1 98.62 76 ALA B O 1
ATOM 1866 N N . PHE B 1 77 ? 2.561 1.059 8.766 1 98.81 77 PHE B N 1
ATOM 1867 C CA . PHE B 1 77 ? 3.371 2.23 9.07 1 98.81 77 PHE B CA 1
ATOM 1868 C C . PHE B 1 77 ? 2.533 3.5 9.008 1 98.81 77 PHE B C 1
ATOM 1870 O O . PHE B 1 77 ? 2.621 4.352 9.898 1 98.81 77 PHE B O 1
ATOM 1877 N N . MET B 1 78 ? 1.719 3.623 7.953 1 98.62 78 MET B N 1
ATOM 1878 C CA . MET B 1 78 ? 0.872 4.801 7.797 1 98.62 78 MET B CA 1
ATOM 1879 C C . MET B 1 78 ? -0.096 4.938 8.969 1 98.62 78 MET B C 1
ATOM 1881 O O . MET B 1 78 ? -0.266 6.027 9.516 1 98.62 78 MET B O 1
ATOM 1885 N N . GLU B 1 79 ? -0.624 3.859 9.352 1 98.38 79 GLU B N 1
ATOM 1886 C CA . GLU B 1 79 ? -1.625 3.861 10.414 1 98.38 79 GLU B CA 1
ATOM 1887 C C . GLU B 1 79 ? -0.972 3.975 11.789 1 98.38 79 GLU B C 1
ATOM 1889 O O . GLU B 1 79 ? -1.438 4.73 12.648 1 98.38 79 GLU B O 1
ATOM 1894 N N . GLY B 1 80 ? 0.056 3.283 11.984 1 98.12 80 GLY B N 1
ATOM 1895 C CA . GLY B 1 80 ? 0.671 3.199 13.297 1 98.12 80 GLY B CA 1
ATOM 1896 C C . GLY B 1 80 ? 1.606 4.355 13.594 1 98.12 80 GLY B C 1
ATOM 1897 O O . GLY B 1 80 ? 1.873 4.664 14.758 1 98.12 80 GLY B O 1
ATOM 1898 N N . VAL B 1 81 ? 2.115 4.996 12.555 1 98.56 81 VAL B N 1
ATOM 1899 C CA . VAL B 1 81 ? 3.141 6.012 12.773 1 98.56 81 VAL B CA 1
ATOM 1900 C C . VAL B 1 81 ? 2.666 7.352 12.219 1 98.56 81 VAL B C 1
ATOM 1902 O O . VAL B 1 81 ? 2.523 8.32 12.961 1 98.56 81 VAL B O 1
ATOM 1905 N N . VAL B 1 82 ? 2.305 7.473 11.008 1 98.62 82 VAL B N 1
ATOM 1906 C CA . VAL B 1 82 ? 2.023 8.742 10.344 1 98.62 82 VAL B CA 1
ATOM 1907 C C . VAL B 1 82 ? 0.791 9.391 10.977 1 98.62 82 VAL B C 1
ATOM 1909 O O . VAL B 1 82 ? 0.811 10.578 11.32 1 98.62 82 VAL B O 1
ATOM 1912 N N . LEU B 1 83 ? -0.272 8.633 11.141 1 98.19 83 LEU B N 1
ATOM 1913 C CA . LEU B 1 83 ? -1.499 9.203 11.68 1 98.19 83 LEU B CA 1
ATOM 1914 C C . LEU B 1 83 ? -1.304 9.633 13.133 1 98.19 83 LEU B C 1
ATOM 1916 O O . LEU B 1 83 ? -1.973 10.555 13.609 1 98.19 83 LEU B O 1
ATOM 1920 N N . ARG B 1 84 ? -0.381 9.07 13.844 1 97.5 84 ARG B N 1
ATOM 1921 C CA . ARG B 1 84 ? -0.107 9.453 15.227 1 97.5 84 ARG B CA 1
ATOM 1922 C C . ARG B 1 84 ? 0.78 10.688 15.289 1 97.5 84 ARG B C 1
ATOM 1924 O O . ARG B 1 84 ? 0.61 11.539 16.172 1 97.5 84 ARG B O 1
ATOM 1931 N N . LEU B 1 85 ? 1.66 10.781 14.352 1 97.81 85 LEU B N 1
ATOM 1932 C CA . LEU B 1 85 ? 2.611 11.891 14.359 1 97.81 85 LEU B CA 1
ATOM 1933 C C . LEU B 1 85 ? 1.974 13.156 13.789 1 97.81 85 LEU B C 1
ATOM 1935 O O . LEU B 1 85 ? 2.348 14.266 14.172 1 97.81 85 LEU B O 1
ATOM 1939 N N . PHE B 1 86 ? 1.139 13 12.891 1 97.81 86 PHE B N 1
ATOM 1940 C CA . PHE B 1 86 ? 0.498 14.133 12.242 1 97.81 86 PHE B CA 1
ATOM 1941 C C . PHE B 1 86 ? -0.996 14.156 12.539 1 97.81 86 PHE B C 1
ATOM 1943 O O . PHE B 1 86 ? -1.787 13.531 11.828 1 97.81 86 PHE B O 1
ATOM 1950 N N . ASP B 1 87 ? -1.316 14.945 13.539 1 96.69 87 ASP B N 1
ATOM 1951 C CA . ASP B 1 87 ? -2.652 14.977 14.125 1 96.69 87 ASP B CA 1
ATOM 1952 C C . ASP B 1 87 ? -3.525 16.031 13.438 1 96.69 87 ASP B C 1
ATOM 1954 O O . ASP B 1 87 ? -3.893 17.031 14.055 1 96.69 87 ASP B O 1
ATOM 1958 N N . ASP B 1 88 ? -3.795 15.844 12.219 1 96.88 88 ASP B N 1
ATOM 1959 C CA . ASP B 1 88 ? -4.625 16.703 11.367 1 96.88 88 ASP B CA 1
ATOM 1960 C C . ASP B 1 88 ? -5.816 15.922 10.812 1 96.88 88 ASP B C 1
ATOM 1962 O O . ASP B 1 88 ? -5.641 14.969 10.055 1 96.88 88 ASP B O 1
ATOM 1966 N N . LEU B 1 89 ? -7.016 16.359 11.148 1 97.56 89 LEU B N 1
ATOM 1967 C CA . LEU B 1 89 ? -8.227 15.641 10.773 1 97.56 89 LEU B CA 1
ATOM 1968 C C . LEU B 1 89 ? -8.344 15.516 9.258 1 97.56 89 LEU B C 1
ATOM 1970 O O . LEU B 1 89 ? -8.727 14.453 8.75 1 97.56 89 LEU B O 1
ATOM 1974 N N . ASN B 1 90 ? -8.078 16.594 8.57 1 97.5 90 ASN B N 1
ATOM 1975 C CA . ASN B 1 90 ? -8.18 16.531 7.121 1 97.5 90 ASN B CA 1
ATOM 1976 C C . ASN B 1 90 ? -7.191 15.531 6.531 1 97.5 90 ASN B C 1
ATOM 1978 O O . ASN B 1 90 ? -7.52 14.812 5.586 1 97.5 90 ASN B O 1
ATOM 1982 N N . LEU B 1 91 ? -5.992 15.492 7.031 1 98.31 91 LEU B N 1
ATOM 1983 C CA . LEU B 1 91 ? -5.02 14.492 6.602 1 98.31 91 LEU B CA 1
ATOM 1984 C C . LEU B 1 91 ? -5.547 13.078 6.836 1 98.31 91 LEU B C 1
ATOM 1986 O O . LEU B 1 91 ? -5.473 12.227 5.945 1 98.31 91 LEU B O 1
ATOM 1990 N N . TRP B 1 92 ? -6.047 12.867 8.039 1 98.44 92 TRP B N 1
ATOM 1991 C CA . TRP B 1 92 ? -6.586 11.547 8.359 1 98.44 92 TRP B CA 1
ATOM 1992 C C . TRP B 1 92 ? -7.648 11.133 7.348 1 98.44 92 TRP B C 1
ATOM 1994 O O . TRP B 1 92 ? -7.637 10 6.859 1 98.44 92 TRP B O 1
ATOM 2004 N N . ARG B 1 93 ? -8.523 12.008 7.016 1 98.31 93 ARG B N 1
ATOM 2005 C CA . ARG B 1 93 ? -9.625 11.719 6.102 1 98.31 93 ARG B CA 1
ATOM 2006 C C . ARG B 1 93 ? -9.102 11.406 4.703 1 98.31 93 ARG B C 1
ATOM 2008 O O . ARG B 1 93 ? -9.562 10.461 4.059 1 98.31 93 ARG B O 1
ATOM 2015 N N . VAL B 1 94 ? -8.219 12.195 4.273 1 98.62 94 VAL B N 1
ATOM 2016 C CA . VAL B 1 94 ? -7.707 12.008 2.92 1 98.62 94 VAL B CA 1
ATOM 2017 C C . VAL B 1 94 ? -6.883 10.727 2.852 1 98.62 94 VAL B C 1
ATOM 2019 O O . VAL B 1 94 ? -6.988 9.961 1.889 1 98.62 94 VAL B O 1
ATOM 2022 N N . VAL B 1 95 ? -6.055 10.438 3.857 1 98.75 95 VAL B N 1
ATOM 2023 C CA . VAL B 1 95 ? -5.301 9.195 3.902 1 98.75 95 VAL B CA 1
ATOM 2024 C C . VAL B 1 95 ? -6.262 8.008 3.914 1 98.75 95 VAL B C 1
ATOM 2026 O O . VAL B 1 95 ? -6.059 7.031 3.188 1 98.75 95 VAL B O 1
ATOM 2029 N N . CYS B 1 96 ? -7.32 8.117 4.672 1 98.69 96 CYS B N 1
ATOM 2030 C CA . CYS B 1 96 ? -8.32 7.055 4.719 1 98.69 96 CYS B CA 1
ATOM 2031 C C . CYS B 1 96 ? -8.961 6.852 3.354 1 98.69 96 CYS B C 1
ATOM 2033 O O . CYS B 1 96 ? -9.266 5.723 2.967 1 98.69 96 CYS B O 1
ATOM 2035 N N . THR B 1 97 ? -9.211 7.938 2.662 1 98.69 97 THR B N 1
ATOM 2036 C CA . THR B 1 97 ? -9.766 7.824 1.318 1 98.69 97 THR B CA 1
ATOM 2037 C C . THR B 1 97 ? -8.844 7 0.42 1 98.69 97 THR B C 1
ATOM 2039 O O . THR B 1 97 ? -9.305 6.133 -0.323 1 98.69 97 THR B O 1
ATOM 2042 N N . GLY B 1 98 ? -7.566 7.281 0.472 1 98.38 98 GLY B N 1
ATOM 2043 C CA . GLY B 1 98 ? -6.613 6.48 -0.28 1 98.38 98 GLY B CA 1
ATOM 2044 C C . GLY B 1 98 ? -6.605 5.02 0.125 1 98.38 98 GLY B C 1
ATOM 2045 O O . GLY B 1 98 ? -6.539 4.133 -0.729 1 98.38 98 GLY B O 1
ATOM 2046 N N . MET B 1 99 ? -6.719 4.711 1.421 1 98.56 99 MET B N 1
ATOM 2047 C CA . MET B 1 99 ? -6.707 3.342 1.928 1 98.56 99 MET B CA 1
ATOM 2048 C C . MET B 1 99 ? -7.945 2.58 1.469 1 98.56 99 MET B C 1
ATOM 2050 O O . MET B 1 99 ? -7.887 1.371 1.241 1 98.56 99 MET B O 1
ATOM 2054 N N . LEU B 1 100 ? -9.031 3.309 1.306 1 98.69 100 LEU B N 1
ATOM 2055 C CA . LEU B 1 100 ? -10.266 2.666 0.869 1 98.69 100 LEU B CA 1
ATOM 2056 C C . LEU B 1 100 ? -10.117 2.092 -0.536 1 98.69 100 LEU B C 1
ATOM 2058 O O . LEU B 1 100 ? -10.719 1.07 -0.863 1 98.69 100 LEU B O 1
ATOM 2062 N N . LEU B 1 101 ? -9.234 2.674 -1.389 1 98 101 LEU B N 1
ATOM 2063 C CA . LEU B 1 101 ? -8.953 2.109 -2.703 1 98 101 LEU B CA 1
ATOM 2064 C C . LEU B 1 101 ? -8.312 0.732 -2.576 1 98 101 LEU B C 1
ATOM 2066 O O . LEU B 1 101 ? -8.719 -0.213 -3.256 1 98 101 LEU B O 1
ATOM 2070 N N . SER B 1 102 ? -7.371 0.67 -1.701 1 98.25 102 SER B N 1
ATOM 2071 C CA . SER B 1 102 ? -6.699 -0.601 -1.458 1 98.25 102 SER B CA 1
ATOM 2072 C C . SER B 1 102 ? -7.637 -1.606 -0.799 1 98.25 102 SER B C 1
ATOM 2074 O O . SER B 1 102 ? -7.582 -2.801 -1.098 1 98.25 102 SER B O 1
ATOM 2076 N N . ASP B 1 103 ? -8.492 -1.12 0.095 1 98.25 103 ASP B N 1
ATOM 2077 C CA . ASP B 1 103 ? -9.469 -1.981 0.754 1 98.25 103 ASP B CA 1
ATOM 2078 C C . ASP B 1 103 ? -10.406 -2.631 -0.263 1 98.25 103 ASP B C 1
ATOM 2080 O O . ASP B 1 103 ? -10.719 -3.818 -0.156 1 98.25 103 ASP B O 1
ATOM 2084 N N . ALA B 1 104 ? -10.875 -1.848 -1.186 1 98.38 104 ALA B N 1
ATOM 2085 C CA . ALA B 1 104 ? -11.773 -2.369 -2.213 1 98.38 104 ALA B CA 1
ATOM 2086 C C . ALA B 1 104 ? -11.109 -3.484 -3.012 1 98.38 104 ALA B C 1
ATOM 2088 O O . ALA B 1 104 ? -11.719 -4.52 -3.273 1 98.38 104 ALA B O 1
ATOM 2089 N N . ALA B 1 105 ? -9.914 -3.283 -3.412 1 98.5 105 ALA B N 1
ATOM 2090 C CA . ALA B 1 105 ? -9.164 -4.297 -4.156 1 98.5 105 ALA B CA 1
ATOM 2091 C C . ALA B 1 105 ? -8.961 -5.551 -3.316 1 98.5 105 ALA B C 1
ATOM 2093 O O . ALA B 1 105 ? -9.094 -6.672 -3.816 1 98.5 105 ALA B O 1
ATOM 2094 N N . TYR B 1 106 ? -8.594 -5.359 -2.068 1 98.38 106 TYR B N 1
ATOM 2095 C CA . TYR B 1 106 ? -8.383 -6.5 -1.185 1 98.38 106 TYR B CA 1
ATOM 2096 C C . TYR B 1 106 ? -9.656 -7.324 -1.041 1 98.38 106 TYR B C 1
ATOM 2098 O O . TYR B 1 106 ? -9.617 -8.555 -1.12 1 98.38 106 TYR B O 1
ATOM 2106 N N . MET B 1 107 ? -10.75 -6.641 -0.802 1 98 107 MET B N 1
ATOM 2107 C CA . MET B 1 107 ? -12.023 -7.34 -0.651 1 98 107 MET B CA 1
ATOM 2108 C C . MET B 1 107 ? -12.398 -8.07 -1.935 1 98 107 MET B C 1
ATOM 2110 O O . MET B 1 107 ? -12.812 -9.234 -1.894 1 98 107 MET B O 1
ATOM 2114 N N . HIS B 1 108 ? -12.25 -7.391 -3.01 1 98.19 108 HIS B N 1
ATOM 2115 C CA . HIS B 1 108 ? -12.547 -8.039 -4.285 1 98.19 108 HIS B CA 1
ATOM 2116 C C . HIS B 1 108 ? -11.617 -9.227 -4.523 1 98.19 108 HIS B C 1
ATOM 2118 O O . HIS B 1 108 ? -12.062 -10.281 -4.984 1 98.19 108 HIS B O 1
ATOM 2124 N N . GLY B 1 109 ? -10.344 -9.023 -4.262 1 98.19 109 GLY B N 1
ATOM 2125 C CA . GLY B 1 109 ? -9.398 -10.125 -4.379 1 98.19 109 GLY B CA 1
ATOM 2126 C C . GLY B 1 109 ? -9.75 -11.312 -3.504 1 98.19 109 GLY B C 1
ATOM 2127 O O . GLY B 1 109 ? -9.625 -12.461 -3.928 1 98.19 109 GLY B O 1
ATOM 2128 N N . SER B 1 110 ? -10.172 -11.055 -2.311 1 97.69 110 SER B N 1
ATOM 2129 C CA . SER B 1 110 ? -10.547 -12.133 -1.395 1 97.69 110 SER B CA 1
ATOM 2130 C C . SER B 1 110 ? -11.742 -12.922 -1.924 1 97.69 110 SER B C 1
ATOM 2132 O O . SER B 1 110 ? -11.773 -14.148 -1.816 1 97.69 110 SER B O 1
ATOM 2134 N N . ALA B 1 111 ? -12.688 -12.195 -2.494 1 97.81 111 ALA B N 1
ATOM 2135 C CA . ALA B 1 111 ? -13.812 -12.883 -3.121 1 97.81 111 ALA B CA 1
ATOM 2136 C C . ALA B 1 111 ? -13.359 -13.695 -4.328 1 97.81 111 ALA B C 1
ATOM 2138 O O . ALA B 1 111 ? -13.789 -14.836 -4.52 1 97.81 111 ALA B O 1
ATOM 2139 N N . GLN B 1 112 ? -12.484 -13.133 -5.133 1 97.62 112 GLN B N 1
ATOM 2140 C CA . GLN B 1 112 ? -11.945 -13.828 -6.301 1 97.62 112 GLN B CA 1
ATOM 2141 C C . GLN B 1 112 ? -11.273 -15.141 -5.898 1 97.62 112 GLN B C 1
ATOM 2143 O O . GLN B 1 112 ? -11.344 -16.125 -6.633 1 97.62 112 GLN B O 1
ATOM 2148 N N . ALA B 1 113 ? -10.633 -15.141 -4.766 1 97.69 113 ALA B N 1
ATOM 2149 C CA . ALA B 1 113 ? -9.828 -16.281 -4.328 1 97.69 113 ALA B CA 1
ATOM 2150 C C . ALA B 1 113 ? -10.688 -17.516 -4.133 1 97.69 113 ALA B C 1
ATOM 2152 O O . ALA B 1 113 ? -10.195 -18.641 -4.25 1 97.69 113 ALA B O 1
ATOM 2153 N N . ILE B 1 114 ? -11.953 -17.328 -3.893 1 97.31 114 ILE B N 1
ATOM 2154 C CA . ILE B 1 114 ? -12.797 -18.484 -3.605 1 97.31 114 ILE B CA 1
ATOM 2155 C C . ILE B 1 114 ? -13.836 -18.656 -4.715 1 97.31 114 ILE B C 1
ATOM 2157 O O . ILE B 1 114 ? -14.789 -19.422 -4.57 1 97.31 114 ILE B O 1
ATOM 2161 N N . GLY 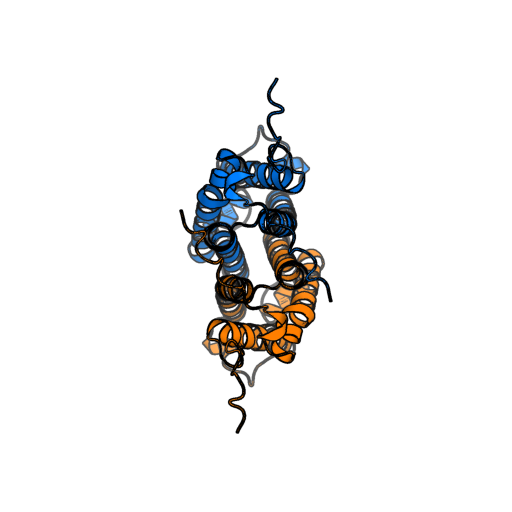B 1 115 ? -13.703 -17.922 -5.727 1 95.56 115 GLY B N 1
ATOM 2162 C CA . GLY B 1 115 ? -14.555 -18.156 -6.879 1 95.56 115 GLY B CA 1
ATOM 2163 C C . GLY B 1 115 ? -15.531 -17.016 -7.141 1 95.56 115 GLY B C 1
ATOM 2164 O O . GLY B 1 115 ? -16.422 -17.141 -7.984 1 95.56 115 GLY B O 1
ATOM 2165 N N . GLY B 1 116 ? -15.5 -15.969 -6.363 1 97.25 116 GLY B N 1
ATOM 2166 C CA . GLY B 1 116 ? -16.312 -14.805 -6.676 1 97.25 116 GLY B CA 1
ATOM 2167 C C . GLY B 1 116 ? -17.172 -14.352 -5.512 1 97.25 116 GLY B C 1
ATOM 2168 O O . GLY B 1 116 ? -17.172 -14.977 -4.449 1 97.25 116 GLY B O 1
ATOM 2169 N N . TRP B 1 117 ? -17.938 -13.344 -5.777 1 97.62 117 TRP B N 1
ATOM 2170 C CA . TRP B 1 117 ? -18.734 -12.688 -4.738 1 97.62 117 TRP B CA 1
ATOM 2171 C C . TRP B 1 117 ? -19.938 -13.547 -4.344 1 97.62 117 TRP B C 1
ATOM 2173 O O . TRP B 1 117 ? -20.375 -13.516 -3.189 1 97.62 117 TRP B O 1
ATOM 2183 N N . GLU B 1 118 ? -20.484 -14.273 -5.262 1 97.81 118 GLU B N 1
ATOM 2184 C CA . GLU B 1 118 ? -21.609 -15.148 -4.934 1 97.81 118 GLU B CA 1
ATOM 2185 C C . GLU B 1 118 ? -21.234 -16.156 -3.85 1 97.81 118 GLU B C 1
ATOM 2187 O O . GLU B 1 118 ? -22.016 -16.406 -2.938 1 97.81 118 GLU B O 1
ATOM 2192 N N . VAL B 1 119 ? -20.094 -16.672 -3.975 1 97.5 119 VAL B N 1
ATOM 2193 C CA . VAL B 1 119 ? -19.609 -17.625 -2.984 1 97.5 119 VAL B CA 1
ATOM 2194 C C . VAL B 1 119 ? -19.297 -16.891 -1.677 1 97.5 119 VAL B C 1
ATOM 2196 O O . VAL B 1 119 ? -19.672 -17.359 -0.599 1 97.5 119 VAL B O 1
ATOM 2199 N N . TRP B 1 120 ? -18.672 -15.75 -1.724 1 97.62 120 TRP B N 1
ATOM 2200 C CA . TRP B 1 120 ? -18.25 -14.984 -0.555 1 97.62 120 TRP B CA 1
ATOM 2201 C C . TRP B 1 120 ? -19.438 -14.562 0.286 1 97.62 120 TRP B C 1
ATOM 2203 O O . TRP B 1 120 ? -19.375 -14.539 1.517 1 97.62 120 TRP B O 1
ATOM 2213 N N . LEU B 1 121 ? -20.531 -14.297 -0.345 1 97.12 121 LEU B N 1
ATOM 2214 C CA . LEU B 1 121 ? -21.688 -13.734 0.354 1 97.12 121 LEU B CA 1
ATOM 2215 C C . LEU B 1 121 ? -22.484 -14.82 1.052 1 97.12 121 LEU B C 1
ATOM 2217 O O . LEU B 1 121 ? -23.391 -14.531 1.842 1 97.12 121 LEU B O 1
ATOM 2221 N N . LYS B 1 122 ? -22.172 -16.047 0.793 1 97.5 122 LYS B N 1
ATOM 2222 C CA . LYS B 1 122 ? -22.766 -17.156 1.524 1 97.5 122 LYS B CA 1
ATOM 2223 C C . LYS B 1 122 ? -22.062 -17.391 2.861 1 97.5 122 LYS B C 1
ATOM 2225 O O . LYS B 1 122 ? -21.391 -18.391 3.047 1 97.5 122 LYS B O 1
ATOM 2230 N N . TYR B 1 123 ? -22.406 -16.594 3.82 1 95.81 123 TYR B N 1
ATOM 2231 C CA . TYR B 1 123 ? -21.688 -16.547 5.09 1 95.81 123 TYR B CA 1
ATOM 2232 C C . TYR B 1 123 ? -21.891 -17.844 5.875 1 95.81 123 TYR B C 1
ATOM 2234 O O . TYR B 1 123 ? -21.062 -18.203 6.715 1 95.81 123 TYR B O 1
ATOM 2242 N N . GLN B 1 124 ? -22.938 -18.625 5.637 1 97.31 124 GLN B N 1
ATOM 2243 C CA . GLN B 1 124 ? -23.219 -19.891 6.32 1 97.31 124 GLN B CA 1
ATOM 2244 C C . GLN B 1 124 ? -22.156 -20.938 5.988 1 97.31 124 GLN B C 1
ATOM 2246 O O . GLN B 1 124 ? -22 -21.906 6.723 1 97.31 124 GLN B O 1
ATOM 2251 N N . GLU B 1 125 ? -21.5 -20.703 4.918 1 96.75 125 GLU B N 1
ATOM 2252 C CA . GLU B 1 125 ? -20.516 -21.672 4.457 1 96.75 125 GLU B CA 1
ATOM 2253 C C . GLU B 1 125 ? -19.094 -21.203 4.758 1 96.75 125 GLU B C 1
ATOM 2255 O O . GLU B 1 125 ? -18.109 -21.797 4.305 1 96.75 125 GLU B O 1
ATOM 2260 N N . TRP B 1 126 ? -19.016 -20.156 5.559 1 97.38 126 TRP B N 1
ATOM 2261 C CA . TRP B 1 126 ? -17.688 -19.594 5.84 1 97.38 126 TRP B CA 1
ATOM 2262 C C . TRP B 1 126 ? -16.844 -20.562 6.656 1 97.38 126 TRP B C 1
ATOM 2264 O O . TRP B 1 126 ? -17.344 -21.203 7.582 1 97.38 126 TRP B O 1
ATOM 2274 N N . THR B 1 127 ? -15.633 -20.656 6.191 1 97.06 127 THR B N 1
ATOM 2275 C CA . THR B 1 127 ? -14.633 -21.359 6.992 1 97.06 127 THR B CA 1
ATOM 2276 C C . THR B 1 127 ? -14.133 -20.469 8.125 1 97.06 127 THR B C 1
ATOM 2278 O O . THR B 1 127 ? -14.516 -19.297 8.219 1 97.06 127 THR B O 1
ATOM 2281 N N . VAL B 1 128 ? -13.336 -21.016 9.016 1 96.81 128 VAL B N 1
ATOM 2282 C CA . VAL B 1 128 ? -12.703 -20.234 10.078 1 96.81 128 VAL B CA 1
ATOM 2283 C C . VAL B 1 128 ? -11.867 -19.109 9.469 1 96.81 128 VAL B C 1
ATOM 2285 O O . VAL B 1 128 ? -11.875 -17.984 9.969 1 96.81 128 VAL B O 1
ATOM 2288 N N . GLU B 1 129 ? -11.125 -19.406 8.422 1 96.56 129 GLU B N 1
ATOM 2289 C CA . GLU B 1 129 ? -10.289 -18.422 7.742 1 96.56 129 GLU B CA 1
ATOM 2290 C C . GLU B 1 129 ? -11.141 -17.297 7.156 1 96.56 129 GLU B C 1
ATOM 2292 O O . GLU B 1 129 ? -10.727 -16.141 7.172 1 96.56 129 GLU B O 1
ATOM 2297 N N . ASP B 1 130 ? -12.297 -17.656 6.633 1 97.62 130 ASP B N 1
ATOM 2298 C CA . ASP B 1 130 ? -13.195 -16.625 6.113 1 97.62 130 ASP B CA 1
ATOM 2299 C C . ASP B 1 130 ? -13.586 -15.633 7.207 1 97.62 130 ASP B C 1
ATOM 2301 O O . ASP B 1 130 ? -13.633 -14.422 6.965 1 97.62 130 ASP B O 1
ATOM 2305 N N . TRP B 1 131 ? -13.898 -16.172 8.312 1 97.19 131 TRP B N 1
ATOM 2306 C CA . TRP B 1 131 ? -14.258 -15.32 9.438 1 97.19 131 TRP B CA 1
ATOM 2307 C C . TRP B 1 131 ? -13.094 -14.406 9.812 1 97.19 131 TRP B C 1
ATOM 2309 O O . TRP B 1 131 ? -13.297 -13.227 10.109 1 97.19 131 TRP B O 1
ATOM 2319 N N . VAL B 1 132 ? -11.914 -14.891 9.836 1 95.44 132 VAL B N 1
ATOM 2320 C CA . VAL B 1 132 ? -10.734 -14.094 10.148 1 95.44 132 VAL B CA 1
ATOM 2321 C C . VAL B 1 132 ? -10.57 -12.984 9.117 1 95.44 132 VAL B C 1
ATOM 2323 O O . VAL B 1 132 ? -10.297 -11.828 9.469 1 95.44 132 VAL B O 1
ATOM 2326 N N . ILE B 1 133 ? -10.711 -13.352 7.859 1 97.25 133 ILE B N 1
ATOM 2327 C CA . ILE B 1 133 ? -10.609 -12.375 6.781 1 97.25 133 ILE B CA 1
ATOM 2328 C C . ILE B 1 133 ? -11.664 -11.289 6.969 1 97.25 133 ILE B C 1
ATOM 2330 O O . ILE B 1 133 ? -11.359 -10.102 6.875 1 97.25 133 ILE B O 1
ATOM 2334 N N . PHE B 1 134 ? -12.844 -11.688 7.293 1 97.19 134 PHE B N 1
ATOM 2335 C CA . PHE B 1 134 ? -13.93 -10.734 7.477 1 97.19 134 PHE B CA 1
ATOM 2336 C C . PHE B 1 134 ? -13.633 -9.781 8.633 1 97.19 134 PHE B C 1
ATOM 2338 O O . PHE B 1 134 ? -13.703 -8.562 8.477 1 97.19 134 PHE B O 1
ATOM 2345 N N . TRP B 1 135 ? -13.211 -10.305 9.734 1 95.69 135 TRP B N 1
ATOM 2346 C CA . TRP B 1 135 ? -13.07 -9.5 10.945 1 95.69 135 TRP B CA 1
ATOM 2347 C C . TRP B 1 135 ? -11.789 -8.664 10.891 1 95.69 135 TRP B C 1
ATOM 2349 O O . TRP B 1 135 ? -11.68 -7.648 11.578 1 95.69 135 TRP B O 1
ATOM 2359 N N . SER B 1 136 ? -10.859 -9.039 10.062 1 96.12 136 SER B N 1
ATOM 2360 C CA . SER B 1 136 ? -9.641 -8.258 9.898 1 96.12 136 SER B CA 1
ATOM 2361 C C . SER B 1 136 ? -9.812 -7.188 8.82 1 96.12 136 SER B C 1
ATOM 2363 O O . SER B 1 136 ? -8.898 -6.41 8.562 1 96.12 136 SER B O 1
ATOM 2365 N N . THR B 1 137 ? -10.961 -7.121 8.18 1 96.88 137 THR B N 1
ATOM 2366 C CA . THR B 1 137 ? -11.133 -6.211 7.059 1 96.88 137 THR B CA 1
ATOM 2367 C C . THR B 1 137 ? -12.383 -5.352 7.246 1 96.88 137 THR B C 1
ATOM 2369 O O . THR B 1 137 ? -12.297 -4.121 7.289 1 96.88 137 THR B O 1
ATOM 2372 N N . ALA B 1 138 ? -13.516 -5.957 7.469 1 97.25 138 ALA B N 1
ATOM 2373 C CA . ALA B 1 138 ? -14.812 -5.281 7.426 1 97.25 138 ALA B CA 1
ATOM 2374 C C . ALA B 1 138 ? -14.883 -4.164 8.461 1 97.25 138 ALA B C 1
ATOM 2376 O O . ALA B 1 138 ? -15.273 -3.039 8.148 1 97.25 138 ALA B O 1
ATOM 2377 N N . PRO B 1 139 ? -14.523 -4.391 9.695 1 98.12 139 PRO B N 1
ATOM 2378 C CA . PRO B 1 139 ? -14.594 -3.291 10.656 1 98.12 139 PRO B CA 1
ATOM 2379 C C . PRO B 1 139 ? -13.672 -2.125 10.297 1 98.12 139 PRO B C 1
ATOM 2381 O O . PRO B 1 139 ? -14.031 -0.964 10.508 1 98.12 139 PRO B O 1
ATOM 2384 N N . MET B 1 140 ? -12.508 -2.424 9.82 1 98.25 140 MET B N 1
ATOM 2385 C CA . MET B 1 140 ? -11.562 -1.381 9.438 1 98.25 140 MET B CA 1
ATOM 2386 C C . MET B 1 140 ? -12.117 -0.547 8.281 1 98.25 140 MET B C 1
ATOM 2388 O O . MET B 1 140 ? -12.031 0.682 8.305 1 98.25 140 MET B O 1
ATOM 2392 N N . VAL B 1 141 ? -12.641 -1.229 7.285 1 98.56 141 VAL B N 1
ATOM 2393 C CA . VAL B 1 141 ? -13.219 -0.553 6.133 1 98.56 141 VAL B CA 1
ATOM 2394 C C . VAL B 1 141 ? -14.398 0.31 6.574 1 98.56 141 VAL B C 1
ATOM 2396 O O . VAL B 1 141 ? -14.531 1.459 6.148 1 98.56 141 VAL B O 1
ATOM 2399 N N . LEU B 1 142 ? -15.234 -0.229 7.406 1 98.56 142 LEU B N 1
ATOM 2400 C CA . LEU B 1 142 ? -16.391 0.505 7.898 1 98.56 142 LEU B CA 1
ATOM 2401 C C . LEU B 1 142 ? -15.961 1.781 8.617 1 98.56 142 LEU B C 1
ATOM 2403 O O . LEU B 1 142 ? -16.484 2.863 8.328 1 98.56 142 LEU B O 1
ATOM 2407 N N . VAL B 1 143 ? -15.055 1.679 9.492 1 98.56 143 VAL B N 1
ATOM 2408 C CA . VAL B 1 143 ? -14.594 2.832 10.258 1 98.56 143 VAL B CA 1
ATOM 2409 C C . VAL B 1 143 ? -13.992 3.871 9.32 1 98.56 143 VAL B C 1
ATOM 2411 O O . VAL B 1 143 ? -14.219 5.07 9.484 1 98.56 143 VAL B O 1
ATOM 2414 N N . ARG B 1 144 ? -13.227 3.441 8.367 1 98.56 144 ARG B N 1
ATOM 2415 C CA . ARG B 1 144 ? -12.648 4.371 7.406 1 98.56 144 ARG B CA 1
ATOM 2416 C C . ARG B 1 144 ? -13.734 5.125 6.645 1 98.56 144 ARG B C 1
ATOM 2418 O O . ARG B 1 144 ? -13.609 6.324 6.395 1 98.56 144 ARG B O 1
ATOM 2425 N N . ILE B 1 145 ? -14.703 4.414 6.238 1 98.75 145 ILE B N 1
ATOM 2426 C CA . ILE B 1 145 ? -15.82 5.047 5.543 1 98.75 145 ILE B CA 1
ATOM 2427 C C . ILE B 1 145 ? -16.469 6.094 6.449 1 98.75 145 ILE B C 1
ATOM 2429 O O . ILE B 1 145 ? -16.75 7.211 6.016 1 98.75 145 ILE B O 1
ATOM 2433 N N . LEU B 1 146 ? -16.703 5.762 7.684 1 98.69 146 LEU B N 1
ATOM 2434 C CA . LEU B 1 146 ? -17.328 6.676 8.633 1 98.69 146 LEU B CA 1
ATOM 2435 C C . LEU B 1 146 ? -16.469 7.914 8.852 1 98.69 146 LEU B C 1
ATOM 2437 O O . LEU B 1 146 ? -16.984 9.031 8.906 1 98.69 146 LEU B O 1
ATOM 2441 N N . ILE B 1 147 ? -15.18 7.746 8.969 1 98.38 147 ILE B N 1
ATOM 2442 C CA . ILE B 1 147 ? -14.266 8.867 9.141 1 98.38 147 ILE B CA 1
ATOM 2443 C C . ILE B 1 147 ? -14.312 9.773 7.91 1 98.38 147 ILE B C 1
ATOM 2445 O O . ILE B 1 147 ? -14.414 10.992 8.031 1 98.38 147 ILE B O 1
ATOM 2449 N N . VAL B 1 148 ? -14.273 9.242 6.746 1 98.38 148 VAL B N 1
ATOM 2450 C CA . VAL B 1 148 ? -14.25 9.992 5.496 1 98.38 148 VAL B CA 1
ATOM 2451 C C . VAL B 1 148 ? -15.555 10.758 5.324 1 98.38 148 VAL B C 1
ATOM 2453 O O . VAL B 1 148 ? -15.562 11.906 4.875 1 98.38 148 VAL B O 1
ATOM 2456 N N . LEU B 1 149 ? -16.641 10.172 5.777 1 98 149 LEU B N 1
ATOM 2457 C CA . LEU B 1 149 ? -17.953 10.797 5.637 1 98 149 LEU B CA 1
ATOM 2458 C C . LEU B 1 149 ? -18.219 11.758 6.789 1 98 149 LEU B C 1
ATOM 2460 O O . LEU B 1 149 ? -19.203 12.5 6.766 1 98 149 LEU B O 1
ATOM 2464 N N . GLY B 1 150 ? -17.438 11.703 7.816 1 97.19 150 GLY B N 1
ATOM 2465 C CA . GLY B 1 150 ? -17.578 12.594 8.953 1 97.19 150 GLY B CA 1
ATOM 2466 C C . GLY B 1 150 ? -18.625 12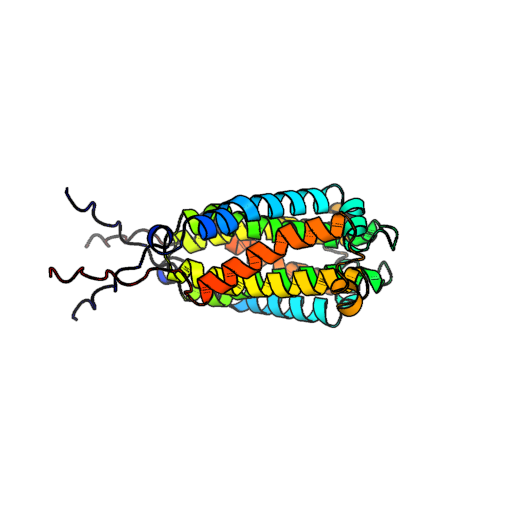.133 9.953 1 97.19 150 GLY B C 1
ATOM 2467 O O . GLY B 1 150 ? -19.078 12.914 10.789 1 97.19 150 GLY B O 1
ATOM 2468 N N . ILE B 1 151 ? -18.984 10.938 9.844 1 97.62 151 ILE B N 1
ATOM 2469 C CA . ILE B 1 151 ? -19.984 10.391 10.766 1 97.62 151 ILE B CA 1
ATOM 2470 C C . ILE B 1 151 ? -19.312 10.062 12.10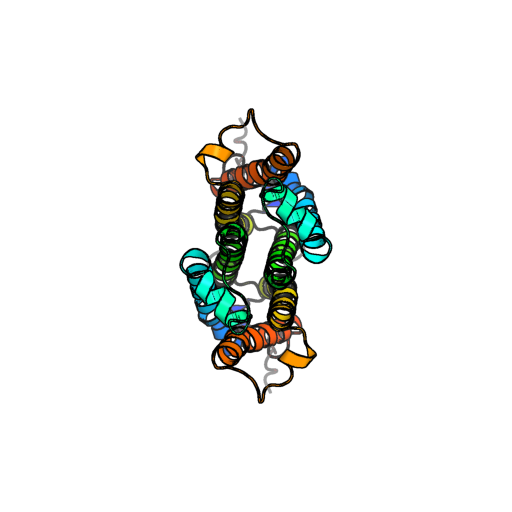2 1 97.62 151 ILE B C 1
ATOM 2472 O O . ILE B 1 151 ? -18.375 9.266 12.148 1 97.62 151 ILE B O 1
ATOM 2476 N N . GLY B 1 152 ? -19.844 10.719 13.133 1 96.44 152 GLY B N 1
ATOM 2477 C CA . GLY B 1 152 ? -19.297 10.539 14.469 1 96.44 152 GLY B CA 1
ATOM 2478 C C . GLY B 1 152 ? -18.094 11.43 14.742 1 96.44 152 GLY B C 1
ATOM 2479 O O . GLY B 1 152 ? -17.516 11.383 15.836 1 96.44 152 GLY B O 1
ATOM 2480 N N . VAL B 1 153 ? -17.688 12.219 13.812 1 95.38 153 VAL B N 1
ATOM 2481 C CA . VAL B 1 153 ? -16.516 13.078 13.93 1 95.38 153 VAL B CA 1
ATOM 2482 C C . VAL B 1 153 ? -16.938 14.469 14.383 1 95.38 153 VAL B C 1
ATOM 2484 O O . VAL B 1 153 ? -17.828 15.086 13.781 1 95.38 153 VAL B O 1
ATOM 2487 N N . ARG B 1 154 ? -16.375 14.969 15.406 1 89.62 154 ARG B N 1
ATOM 2488 C CA . ARG B 1 154 ? -16.734 16.25 16.016 1 89.62 154 ARG B CA 1
ATOM 2489 C C . ARG B 1 154 ? -15.859 17.375 15.477 1 89.62 154 ARG B C 1
ATOM 2491 O O . ARG B 1 154 ? -14.656 17.422 15.734 1 89.62 154 ARG B O 1
ATOM 2498 N N . THR B 1 155 ? -16.312 18.156 14.578 1 81.5 155 THR B N 1
ATOM 2499 C CA . THR B 1 155 ? -15.531 19.25 14.039 1 81.5 155 THR B CA 1
ATOM 2500 C C . THR B 1 155 ? -15.922 20.578 14.695 1 81.5 155 THR B C 1
ATOM 2502 O O . THR B 1 155 ? -15.211 21.578 14.578 1 81.5 155 THR B O 1
ATOM 2505 N N . SER B 1 156 ? -17.188 20.922 15.164 1 64.75 156 SER B N 1
ATOM 2506 C CA . SER B 1 156 ? -17.656 22.203 15.688 1 64.75 156 SER B CA 1
ATOM 2507 C C . SER B 1 156 ? -17.266 22.375 17.141 1 64.75 156 SER B C 1
ATOM 2509 O O . SER B 1 156 ? -17.281 21.422 17.922 1 64.75 156 SER B O 1
ATOM 2511 N N . ALA B 1 157 ? -16.391 23.391 17.406 1 52.78 157 ALA B N 1
ATOM 2512 C CA . ALA B 1 157 ? -16.391 23.953 18.75 1 52.78 157 ALA B CA 1
ATOM 2513 C C . ALA B 1 157 ? -17.797 24.281 19.219 1 52.78 157 ALA B C 1
ATOM 2515 O O . ALA B 1 157 ? -18.422 25.219 18.719 1 52.78 157 ALA B O 1
ATOM 2516 N N . LYS B 1 158 ? -18.75 23.594 19.203 1 46.56 158 LYS B N 1
ATOM 2517 C CA . LYS B 1 158 ? -20.016 24.078 19.719 1 46.56 158 LYS B CA 1
ATOM 2518 C C . LYS B 1 158 ? -19.797 24.969 20.938 1 46.56 158 LYS B C 1
ATOM 2520 O O . LYS B 1 158 ? -19.234 24.531 21.953 1 46.56 158 LYS B O 1
ATOM 2525 N N . GLY B 1 159 ? -19.531 26.266 20.812 1 40.53 159 GLY B N 1
ATOM 2526 C CA . GLY B 1 159 ? -19.766 27.297 21.812 1 40.53 159 GLY B CA 1
ATOM 2527 C C . GLY B 1 159 ? -20.984 27.031 22.672 1 40.53 159 GLY B C 1
ATOM 2528 O O . GLY B 1 159 ? -22.078 26.812 22.156 1 40.53 159 GLY B O 1
ATOM 2529 N N . VAL B 1 160 ? -20.875 26.172 23.578 1 41.31 160 VAL B N 1
ATOM 2530 C CA . VAL B 1 160 ? -21.922 26.094 24.594 1 41.31 160 VAL B CA 1
ATOM 2531 C C . VAL B 1 160 ? -22.516 27.469 24.844 1 41.31 160 VAL B C 1
ATOM 2533 O O . VAL B 1 160 ? -21.812 28.391 25.281 1 41.31 160 VAL B O 1
ATOM 2536 N N . LYS B 1 161 ? -23.469 27.922 23.984 1 41.53 161 LYS B N 1
ATOM 2537 C CA . LYS B 1 161 ? -24.266 29.062 24.406 1 41.53 161 LYS B CA 1
ATOM 2538 C C . LYS B 1 161 ? -24.609 28.953 25.891 1 41.53 161 LYS B C 1
ATOM 2540 O O . LYS B 1 161 ? -25.125 27.922 26.344 1 41.53 161 LYS B O 1
ATOM 2545 N N . ALA B 1 162 ? -23.859 29.625 26.703 1 39.81 162 ALA B N 1
ATOM 2546 C CA . ALA B 1 162 ? -24.297 29.891 28.078 1 39.81 162 ALA B CA 1
ATOM 2547 C C . ALA B 1 162 ? -25.812 30.078 28.156 1 39.81 162 ALA B C 1
ATOM 2549 O O . ALA B 1 162 ? -26.359 31 27.562 1 39.81 162 ALA B O 1
ATOM 2550 N N . GLU B 1 163 ? -26.578 29.062 28.25 1 31.64 163 GLU B N 1
ATOM 2551 C CA . GLU B 1 163 ? -27.859 29.391 28.859 1 31.64 163 GLU B CA 1
ATOM 2552 C C . GLU B 1 163 ? -27.672 29.969 30.266 1 31.64 163 GLU B C 1
ATOM 2554 O O . GLU B 1 163 ? -26.797 29.516 31.016 1 31.64 163 GLU B O 1
#

Secondary structure (DSSP, 8-state):
--------PPPHHHHS-HHHHHIIIIIHHHHHHHHHHHHHH-HHHHHHHHHTT-S---GGGHHHHHHHHHHHHHHHHIIIIIHHH---HHHHHHHHHHHHHHHHHHHHHHHHHTT-HHHHT-GGG--HHHHHHHHTTHHHHHHHHHHHHTTT-----------/--------PPPHHHHS-HHHHHIIIIIHHHHHHHHHHHHHH-HHHHHHHHHTT-S---GGGHHHHHHHHHHHHHHHHIIIIIHHH---HHHHHHHHHHHHHHHHHHHHHHHHHTT-HHHHT-GGG--HHHHHHHHTTHHHHHHHHHHHHTTT-----------

pLDDT: mean 92.43, std 15.47, range [31.05, 98.81]

Solvent-accessible surface area (backbone atoms only — not comparable to full-atom values): 16972 Å² total; per-residue (Å²): 131,79,76,70,74,77,74,81,79,55,44,27,79,78,18,42,46,66,70,52,47,46,39,50,38,48,51,41,23,51,52,26,43,52,49,18,50,33,26,62,76,35,41,55,56,49,50,26,47,51,28,70,56,71,63,81,74,57,77,77,53,47,23,58,32,26,32,42,18,10,41,26,43,24,50,19,36,43,31,53,44,49,52,67,72,50,54,32,34,68,58,52,30,52,54,36,54,30,48,48,51,21,48,52,24,37,54,50,13,48,21,46,30,58,73,23,58,76,57,58,67,42,62,92,70,52,49,73,50,47,50,52,53,44,66,72,37,52,61,51,54,50,44,39,52,32,53,58,70,43,57,78,43,54,79,74,77,71,72,74,72,81,122,130,80,75,70,73,76,74,83,78,55,42,27,78,78,20,42,46,66,72,53,49,46,40,49,38,48,51,42,23,49,52,26,43,52,49,19,51,33,24,61,76,35,40,54,57,48,49,26,47,50,29,70,55,71,62,83,75,56,78,80,53,48,21,58,31,26,30,42,20,10,41,26,43,26,49,19,37,44,30,52,43,48,52,67,74,50,54,33,34,68,56,53,29,53,52,37,54,29,48,48,49,22,47,52,24,37,54,50,13,49,20,45,32,59,73,23,59,76,57,58,69,43,63,90,71,53,50,73,49,48,50,51,54,45,67,70,38,51,61,51,53,51,45,39,51,31,52,57,72,44,58,78,42,55,81,74,78,72,71,73,72,82,122

Nearest PDB structures (foldseek):
  7wz4-assembly1_R  TM=2.786E-01  e=5.184E+00  Homo sapiens
  7wz4-assembly1_R  TM=2.785E-01  e=5.184E+00  Homo sapiens